Protein AF-A0A183CZH2-F1 (afdb_monomer_lite)

Foldseek 3Di:
DAAWLLDDFDDPPDPARDTPVLVCCCVVVHPRNQRSVVQLLCLLPVDPWDWDWDDDPVGTDIDIDDPDPVNRNSQVNSVVVQFHFDDDDPVDTDTGHPDDDDDDDDPDSDPSSVVSNVVVQVVCVVVVHDDDDDDDDDADPVRCVVLVVQCVCLCPDPPPSVVSNVVSVVVVVPPDDPPPDDD

Organism: NCBI:txid637853

Secondary structure (DSSP, 8-state):
-EEETTEEE--TT-SS---HHHHHHHHTT-TTHHHHHHHHHHHHHSS-PEEEEE--TT--EEEEE-S-HHHHHHHHHHHHTTEEEEEEETTEEEEEESS-------SS--HHHHHHHHHHHHHHHHTT---------PPPHHHHHHHHHHHHHHHH-SSSHHHHHHHHHHHHH------S---

Radius of gyration: 18.97 Å; chains: 1; bounding box: 44×35×62 Å

pLDDT: mean 74.67, std 15.66, range [28.8, 94.56]

Sequence (183 aa):
MCSVGGVKYGSRKSDTFCDRKLLDDLNAKAPNANAIREFLTLLAICHTVVPEKITDANGGHMIYHSPSPDETALVKGARDLKFVFHTRTPLCVYIEADNVIFPRLVPNVDQEITTSTTNHLIDFANLGFRTLCMAVRVISEEEYETWEPGYYQASVAIEGREKLIEAEAEKMEKVSSRTSNDL

Structure (mmCIF, N/CA/C/O backbone):
data_AF-A0A183CZH2-F1
#
_entry.id   AF-A0A183CZH2-F1
#
loop_
_atom_site.group_PDB
_atom_site.id
_atom_site.type_symbol
_atom_site.label_atom_id
_atom_site.label_alt_id
_atom_site.label_comp_id
_atom_site.label_asym_id
_atom_site.label_entity_id
_atom_site.label_seq_id
_atom_site.pdbx_PDB_ins_code
_atom_site.Cartn_x
_atom_site.Cartn_y
_atom_site.Cartn_z
_atom_site.occupancy
_atom_site.B_iso_or_equiv
_atom_site.auth_seq_id
_atom_site.auth_comp_id
_atom_site.auth_asym_id
_atom_site.auth_atom_id
_atom_site.pdbx_PDB_model_num
ATOM 1 N N . MET A 1 1 ? 8.292 5.316 -10.617 1.00 85.38 1 MET A N 1
ATOM 2 C CA . MET A 1 1 ? 9.447 4.800 -9.842 1.00 85.38 1 MET A CA 1
ATOM 3 C C . MET A 1 1 ? 8.972 4.527 -8.426 1.00 85.38 1 MET A C 1
ATOM 5 O O . MET A 1 1 ? 8.032 5.191 -8.006 1.00 85.38 1 MET A O 1
ATOM 9 N N . CYS A 1 2 ? 9.581 3.585 -7.711 1.00 87.75 2 CYS A N 1
ATOM 10 C CA . CYS A 1 2 ? 9.278 3.325 -6.301 1.00 87.75 2 CYS A CA 1
ATOM 11 C C . CYS A 1 2 ? 10.542 2.940 -5.516 1.00 87.75 2 CYS A C 1
ATOM 13 O O . CYS A 1 2 ? 11.587 2.650 -6.102 1.00 87.75 2 CYS A O 1
ATOM 15 N N . SER A 1 3 ? 10.443 2.967 -4.188 1.00 86.12 3 SER A N 1
ATOM 16 C CA . SER A 1 3 ? 11.458 2.468 -3.258 1.00 86.12 3 SER A CA 1
ATOM 17 C C . SER A 1 3 ? 10.798 1.433 -2.358 1.00 86.12 3 SER A C 1
ATOM 19 O O . SER A 1 3 ? 9.792 1.750 -1.729 1.00 86.12 3 SER A O 1
ATOM 21 N N . VAL A 1 4 ? 11.340 0.216 -2.304 1.00 88.19 4 VAL A N 1
ATOM 22 C CA . VAL A 1 4 ? 10.792 -0.879 -1.493 1.00 88.19 4 VAL A CA 1
ATOM 23 C C . VAL A 1 4 ? 11.918 -1.558 -0.728 1.00 88.19 4 VAL A C 1
ATOM 25 O O . VAL A 1 4 ? 12.895 -1.988 -1.342 1.00 88.19 4 VAL A O 1
ATOM 28 N N . GLY A 1 5 ? 11.803 -1.619 0.602 1.00 84.12 5 GLY A N 1
ATOM 29 C CA . GLY A 1 5 ? 12.833 -2.203 1.472 1.00 84.12 5 GLY A CA 1
ATOM 30 C C . GLY A 1 5 ? 14.215 -1.563 1.295 1.00 84.12 5 GLY A C 1
ATOM 31 O O . GLY A 1 5 ? 15.223 -2.258 1.300 1.00 84.12 5 GLY A O 1
ATOM 32 N N . GLY A 1 6 ? 14.267 -0.249 1.043 1.00 83.38 6 GLY A N 1
ATOM 33 C CA . GLY A 1 6 ? 15.516 0.483 0.795 1.00 83.38 6 GLY A CA 1
ATOM 34 C C . GLY A 1 6 ? 16.097 0.323 -0.616 1.00 83.38 6 GLY A C 1
ATOM 35 O O . GLY A 1 6 ? 17.141 0.895 -0.918 1.00 83.38 6 GLY A O 1
ATOM 36 N N . VAL A 1 7 ? 15.422 -0.398 -1.517 1.00 89.12 7 VAL A N 1
ATOM 37 C CA . VAL A 1 7 ? 15.862 -0.607 -2.905 1.00 89.12 7 VAL A CA 1
ATOM 38 C C . VAL A 1 7 ? 14.998 0.201 -3.872 1.00 89.12 7 VAL A C 1
ATOM 40 O O . VAL A 1 7 ? 13.771 0.149 -3.822 1.00 89.12 7 VAL A O 1
ATOM 43 N N . LYS A 1 8 ? 15.636 0.940 -4.787 1.00 89.75 8 LYS A N 1
ATOM 44 C CA . LYS A 1 8 ? 14.964 1.743 -5.820 1.00 89.75 8 LYS A CA 1
ATOM 45 C C . LYS A 1 8 ? 14.641 0.917 -7.069 1.00 89.75 8 LYS A C 1
ATOM 47 O O . LYS A 1 8 ? 15.507 0.210 -7.584 1.00 89.75 8 LYS A O 1
ATOM 52 N N . TYR A 1 9 ? 13.429 1.094 -7.594 1.00 90.50 9 TYR A N 1
ATOM 53 C CA . TYR A 1 9 ? 12.927 0.458 -8.813 1.00 90.50 9 TYR A CA 1
ATOM 54 C C . TYR A 1 9 ? 12.260 1.470 -9.758 1.00 90.50 9 TYR A C 1
ATOM 56 O O . TYR A 1 9 ? 11.686 2.488 -9.350 1.00 90.50 9 TYR A O 1
ATOM 64 N N . GLY A 1 10 ? 12.275 1.153 -11.046 1.00 85.75 10 GLY A N 1
ATOM 65 C CA . GLY A 1 10 ? 11.696 1.936 -12.126 1.00 85.75 10 GLY A CA 1
ATOM 66 C C . GLY A 1 10 ? 12.720 2.792 -12.862 1.00 85.75 10 GLY A C 1
ATOM 67 O O . GLY A 1 10 ? 13.769 3.167 -12.342 1.00 85.75 10 GLY A O 1
ATOM 68 N N . SER A 1 11 ? 12.369 3.153 -14.094 1.00 78.56 11 SER A N 1
ATOM 69 C CA . SER A 1 11 ? 13.169 4.020 -14.956 1.00 78.56 11 SER A CA 1
ATOM 70 C C . SER A 1 11 ? 12.338 5.196 -15.461 1.00 78.56 11 SER A C 1
ATOM 72 O O . SER A 1 11 ? 11.124 5.092 -15.585 1.00 78.56 11 SER A O 1
ATOM 74 N N . ARG A 1 12 ? 13.005 6.300 -15.814 1.00 73.38 12 ARG A N 1
ATOM 75 C CA . ARG A 1 12 ? 12.385 7.475 -16.457 1.00 73.38 12 ARG A CA 1
ATOM 76 C C . ARG A 1 12 ? 12.079 7.271 -17.946 1.00 73.38 12 ARG A C 1
ATOM 78 O O . ARG A 1 12 ? 11.580 8.182 -18.588 1.00 73.38 12 ARG A O 1
ATOM 85 N N . LYS A 1 13 ? 12.449 6.121 -18.517 1.00 73.12 13 LYS A N 1
ATOM 86 C CA . LYS A 1 13 ? 12.377 5.874 -19.965 1.00 73.12 13 LYS A CA 1
ATOM 87 C C . LYS A 1 13 ? 10.975 5.517 -20.477 1.00 73.12 13 LYS A C 1
ATOM 89 O O . LYS A 1 13 ? 10.795 5.483 -21.687 1.00 73.12 13 LYS A O 1
ATOM 94 N N . SER A 1 14 ? 10.029 5.208 -19.592 1.00 68.50 14 SER A N 1
ATOM 95 C CA . SER A 1 14 ? 8.679 4.767 -19.950 1.00 68.50 14 SER A CA 1
ATOM 96 C C . SER A 1 14 ? 7.661 5.318 -18.959 1.00 68.50 14 SER A C 1
ATOM 98 O O . SER A 1 14 ? 7.939 5.365 -17.759 1.00 68.50 14 SER A O 1
ATOM 100 N N . ASP A 1 15 ? 6.481 5.673 -19.465 1.00 65.06 15 ASP A N 1
ATOM 101 C CA . ASP A 1 15 ? 5.329 6.082 -18.655 1.00 65.06 15 ASP A CA 1
ATOM 102 C C . ASP A 1 15 ? 4.637 4.882 -17.985 1.00 65.06 15 ASP A C 1
ATOM 104 O O . ASP A 1 15 ? 3.890 5.041 -17.020 1.00 65.06 15 ASP A O 1
ATOM 108 N N . THR A 1 16 ? 4.905 3.660 -18.457 1.00 67.88 16 THR A N 1
ATOM 109 C CA . THR A 1 16 ? 4.409 2.425 -17.840 1.00 67.88 16 THR A CA 1
ATOM 110 C C . THR A 1 16 ? 5.412 1.908 -16.817 1.00 67.88 16 THR A C 1
ATOM 112 O O . THR A 1 16 ? 6.592 1.702 -17.127 1.00 67.88 16 THR A O 1
ATOM 115 N N . PHE A 1 17 ? 4.945 1.645 -15.596 1.00 71.12 17 PHE A N 1
ATOM 116 C CA . PHE A 1 17 ? 5.778 1.070 -14.546 1.00 71.12 17 PHE A CA 1
ATOM 117 C C . PHE A 1 17 ? 5.997 -0.431 -14.790 1.00 71.12 17 PHE A C 1
ATOM 119 O O . PHE A 1 17 ? 5.259 -1.277 -14.299 1.00 71.12 17 PHE A O 1
ATOM 126 N N . CYS A 1 18 ? 7.027 -0.755 -15.571 1.00 70.25 18 CYS A N 1
ATOM 127 C CA . CYS A 1 18 ? 7.449 -2.125 -15.854 1.00 70.25 18 CYS A CA 1
ATOM 128 C C . CYS A 1 18 ? 8.948 -2.259 -15.565 1.00 70.25 18 CYS A C 1
ATOM 130 O O . CYS A 1 18 ? 9.789 -2.089 -16.450 1.00 70.25 18 CYS A O 1
ATOM 132 N N . ASP A 1 19 ? 9.290 -2.524 -14.306 1.00 83.25 19 ASP A N 1
ATOM 133 C CA . ASP A 1 19 ? 10.678 -2.714 -13.894 1.00 83.25 19 ASP A CA 1
ATOM 134 C C . ASP A 1 19 ? 11.030 -4.205 -13.839 1.00 83.25 19 ASP A C 1
ATOM 136 O O . ASP A 1 19 ? 10.472 -4.971 -13.050 1.00 83.25 19 ASP A O 1
ATOM 140 N N . ARG A 1 20 ? 11.966 -4.630 -14.695 1.00 83.81 20 ARG A N 1
ATOM 141 C CA . ARG A 1 20 ? 12.373 -6.036 -14.772 1.00 83.81 20 ARG A CA 1
ATOM 142 C C . ARG A 1 20 ? 13.080 -6.502 -13.499 1.00 83.81 20 ARG A C 1
ATOM 144 O O . ARG A 1 20 ? 12.841 -7.625 -13.072 1.00 83.81 20 ARG A O 1
ATOM 151 N N . LYS A 1 21 ? 13.878 -5.636 -12.869 1.00 87.50 21 LYS A N 1
ATOM 152 C CA . LYS A 1 21 ? 14.581 -5.952 -11.622 1.00 87.50 21 LYS A CA 1
ATOM 153 C C . LYS A 1 21 ? 13.587 -6.186 -10.484 1.00 87.50 21 LYS A C 1
ATOM 155 O O . LYS A 1 21 ? 13.785 -7.104 -9.700 1.00 87.50 21 LYS A O 1
ATOM 160 N N . LEU A 1 22 ? 12.509 -5.403 -10.414 1.00 87.06 22 LEU A N 1
ATOM 161 C CA . LEU A 1 22 ? 11.431 -5.618 -9.443 1.00 87.06 22 LEU A CA 1
ATOM 162 C C . LEU A 1 22 ? 10.793 -7.003 -9.619 1.00 87.06 22 LEU A C 1
ATOM 164 O O . LEU A 1 22 ? 10.612 -7.726 -8.643 1.00 87.06 22 LEU A O 1
ATOM 168 N N . LEU A 1 23 ? 10.486 -7.383 -10.864 1.00 83.75 23 LEU A N 1
ATOM 169 C CA . LEU A 1 23 ? 9.915 -8.696 -11.179 1.00 83.75 23 LEU A CA 1
ATOM 170 C C . LEU A 1 23 ? 10.896 -9.838 -10.889 1.00 83.75 23 LEU A C 1
ATOM 172 O O . LEU A 1 23 ? 10.483 -10.893 -10.411 1.00 83.75 23 LEU A O 1
ATOM 176 N N . ASP A 1 24 ? 12.183 -9.648 -11.165 1.00 86.25 24 ASP A N 1
ATOM 177 C CA . ASP A 1 24 ? 13.208 -10.650 -10.881 1.00 86.25 24 ASP A CA 1
ATOM 178 C C . ASP A 1 24 ? 13.408 -10.819 -9.366 1.00 86.25 24 ASP A C 1
ATOM 180 O O . ASP A 1 24 ? 13.384 -11.950 -8.886 1.00 86.25 24 ASP A O 1
ATOM 184 N N . ASP A 1 25 ? 13.489 -9.728 -8.593 1.00 86.62 25 ASP A N 1
ATOM 185 C CA . ASP A 1 25 ? 13.585 -9.777 -7.125 1.00 86.62 25 ASP A CA 1
ATOM 186 C C . ASP A 1 25 ? 12.348 -10.457 -6.506 1.00 86.62 25 ASP A C 1
ATOM 188 O O . ASP A 1 25 ? 12.469 -11.240 -5.559 1.00 86.62 25 ASP A O 1
ATOM 192 N N . LEU A 1 26 ? 11.162 -10.212 -7.075 1.00 84.25 26 LEU A N 1
ATOM 193 C CA . LEU A 1 26 ? 9.909 -10.848 -6.671 1.00 84.25 26 LEU A CA 1
ATOM 194 C C . LEU A 1 26 ? 9.897 -12.360 -6.960 1.00 84.25 26 LEU A C 1
ATOM 196 O O . LEU A 1 26 ? 9.461 -13.150 -6.116 1.00 84.25 26 LEU A O 1
ATOM 200 N N . ASN A 1 27 ? 10.364 -12.779 -8.137 1.00 79.44 27 ASN A N 1
ATOM 201 C CA . ASN A 1 27 ? 10.299 -14.175 -8.585 1.00 79.44 27 ASN A CA 1
ATOM 202 C C . ASN A 1 27 ? 11.440 -15.038 -8.032 1.00 79.44 27 ASN A C 1
ATOM 204 O O . ASN A 1 27 ? 11.231 -16.206 -7.707 1.00 79.44 27 ASN A O 1
ATOM 208 N N . ALA A 1 28 ? 12.637 -14.471 -7.875 1.00 75.81 28 ALA A N 1
ATOM 209 C CA . ALA A 1 28 ? 13.837 -15.190 -7.450 1.00 75.81 28 ALA A CA 1
ATOM 210 C C . ALA A 1 28 ? 13.893 -15.482 -5.938 1.00 75.81 28 ALA A C 1
ATOM 212 O O . ALA A 1 28 ? 14.906 -15.984 -5.458 1.00 75.81 28 ALA A O 1
ATOM 213 N N . LYS A 1 29 ? 12.831 -15.168 -5.174 1.00 65.81 29 LYS A N 1
ATOM 214 C CA . LYS A 1 29 ? 12.822 -15.212 -3.697 1.00 65.81 29 LYS A CA 1
ATOM 215 C C . LYS A 1 29 ? 14.010 -14.448 -3.094 1.00 65.81 29 LYS A C 1
ATOM 217 O O . LYS A 1 29 ? 14.626 -14.905 -2.132 1.00 65.81 29 LYS A O 1
ATOM 222 N N . ALA A 1 30 ? 14.341 -13.293 -3.672 1.00 78.12 30 ALA A N 1
ATOM 223 C CA . ALA A 1 30 ? 15.365 -12.419 -3.118 1.00 78.12 30 ALA A CA 1
ATOM 224 C C . ALA A 1 30 ? 14.997 -12.006 -1.676 1.00 78.12 30 ALA A C 1
ATOM 226 O O . ALA A 1 30 ? 13.812 -12.016 -1.327 1.00 78.12 30 ALA A O 1
ATOM 227 N N . PRO A 1 31 ? 15.961 -11.571 -0.843 1.00 81.44 31 PRO A N 1
ATOM 228 C CA . PRO A 1 31 ? 15.670 -11.100 0.514 1.00 81.44 31 PRO A CA 1
ATOM 229 C C . PRO A 1 31 ? 14.581 -10.012 0.568 1.00 81.44 31 PRO A C 1
ATOM 231 O O . PRO A 1 31 ? 13.782 -9.980 1.497 1.00 81.44 31 PRO A O 1
ATOM 234 N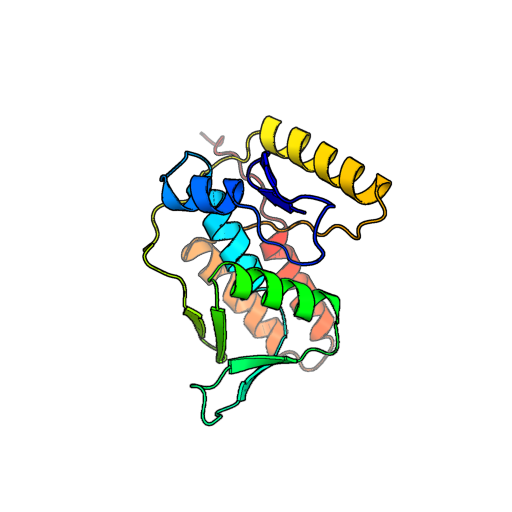 N . ASN A 1 32 ? 14.495 -9.169 -0.469 1.00 83.88 32 ASN A N 1
ATOM 235 C CA . ASN A 1 32 ? 13.505 -8.092 -0.576 1.00 83.88 32 ASN A CA 1
ATOM 236 C C . ASN A 1 32 ? 12.128 -8.542 -1.112 1.00 83.88 32 ASN A C 1
ATOM 238 O O . ASN A 1 32 ? 11.199 -7.741 -1.187 1.00 83.88 32 ASN A O 1
ATOM 242 N N . ALA A 1 33 ? 11.966 -9.809 -1.512 1.00 82.56 33 ALA A N 1
ATOM 243 C CA . ALA A 1 33 ? 10.754 -10.286 -2.181 1.00 82.56 33 ALA A CA 1
ATOM 244 C C . ALA A 1 33 ? 9.496 -10.133 -1.314 1.00 82.56 33 ALA A C 1
ATOM 246 O O . ALA A 1 33 ? 8.429 -9.831 -1.841 1.00 82.56 33 ALA A O 1
ATOM 247 N N . ASN A 1 34 ? 9.614 -10.317 0.005 1.00 81.75 34 ASN A N 1
ATOM 248 C CA . ASN A 1 34 ? 8.488 -10.154 0.928 1.00 81.75 34 ASN A CA 1
ATOM 249 C C . ASN A 1 34 ? 8.031 -8.691 1.002 1.00 81.75 34 ASN A C 1
ATOM 251 O O . ASN A 1 34 ? 6.846 -8.421 0.832 1.00 81.75 34 ASN 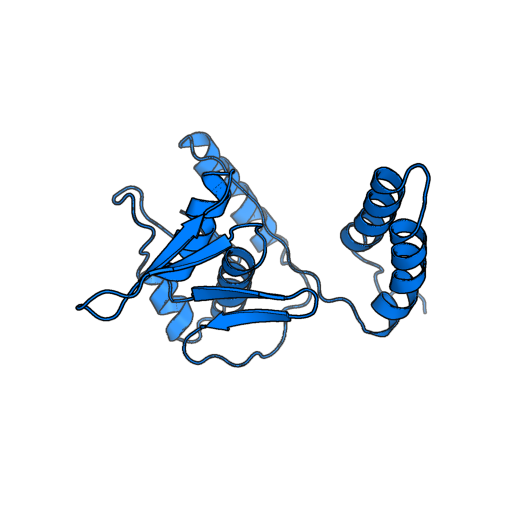A O 1
ATOM 255 N N . ALA A 1 35 ? 8.969 -7.748 1.137 1.00 83.12 35 ALA A N 1
ATOM 256 C CA . ALA A 1 35 ? 8.654 -6.321 1.148 1.00 83.12 35 ALA A CA 1
ATOM 257 C C . ALA A 1 35 ? 8.030 -5.860 -0.182 1.00 83.12 35 ALA A C 1
ATOM 259 O O . ALA A 1 35 ? 7.085 -5.074 -0.185 1.00 83.12 35 ALA A O 1
ATOM 260 N N . ILE A 1 36 ? 8.499 -6.394 -1.320 1.00 86.81 36 ILE A N 1
ATOM 261 C CA . ILE A 1 36 ? 7.891 -6.142 -2.638 1.00 86.81 36 ILE A CA 1
ATOM 262 C C . ILE A 1 36 ? 6.444 -6.635 -2.680 1.00 86.81 36 ILE A C 1
ATOM 264 O O . ILE A 1 36 ? 5.575 -5.906 -3.154 1.00 86.81 36 ILE A O 1
ATOM 268 N N . ARG A 1 37 ? 6.151 -7.833 -2.166 1.00 80.94 37 ARG A N 1
ATOM 269 C CA . ARG A 1 37 ? 4.772 -8.349 -2.128 1.00 80.94 37 ARG A CA 1
ATOM 270 C C . ARG A 1 37 ? 3.861 -7.497 -1.260 1.00 80.94 37 ARG A C 1
ATOM 272 O O . ARG A 1 37 ? 2.762 -7.175 -1.704 1.00 80.94 37 ARG A O 1
ATOM 279 N N . GLU A 1 38 ? 4.300 -7.127 -0.060 1.00 80.88 38 GLU A N 1
ATOM 280 C CA . GLU A 1 38 ? 3.520 -6.270 0.842 1.00 80.88 38 GLU A CA 1
ATOM 281 C C . GLU A 1 38 ? 3.236 -4.913 0.195 1.00 80.88 38 GLU A C 1
ATOM 283 O O . GLU A 1 38 ? 2.090 -4.470 0.165 1.00 80.88 38 GLU A O 1
ATOM 288 N N . PHE A 1 39 ? 4.250 -4.306 -0.427 1.00 85.81 39 PHE A N 1
ATOM 289 C CA . PHE A 1 39 ? 4.108 -3.054 -1.163 1.00 85.81 39 PHE A CA 1
ATOM 290 C C . PHE A 1 39 ? 3.092 -3.150 -2.313 1.00 85.81 39 PHE A C 1
ATOM 292 O O . PHE A 1 39 ? 2.202 -2.307 -2.423 1.00 85.81 39 PHE A O 1
ATOM 299 N N . LEU A 1 40 ? 3.180 -4.185 -3.156 1.00 85.19 40 LEU A N 1
ATOM 300 C CA . LEU A 1 40 ? 2.241 -4.376 -4.270 1.00 85.19 40 LEU A CA 1
ATOM 301 C C . LEU A 1 40 ? 0.824 -4.715 -3.789 1.00 85.19 40 LEU A C 1
ATOM 303 O O . LEU A 1 40 ? -0.150 -4.270 -4.394 1.00 85.19 40 LEU A O 1
ATOM 307 N N . THR A 1 41 ? 0.706 -5.440 -2.675 1.00 82.00 41 THR A N 1
ATOM 308 C CA . THR A 1 41 ? -0.582 -5.729 -2.031 1.00 82.00 41 THR A CA 1
ATOM 309 C C . THR A 1 41 ? -1.224 -4.443 -1.521 1.00 82.00 41 THR A C 1
ATOM 311 O O . THR A 1 41 ? -2.383 -4.190 -1.834 1.00 82.00 41 THR A O 1
ATOM 314 N N . LEU A 1 42 ? -0.477 -3.591 -0.811 1.00 81.38 42 LEU A N 1
ATOM 315 C CA . LEU A 1 42 ? -0.960 -2.288 -0.343 1.00 81.38 42 LEU A CA 1
ATOM 316 C C . LEU A 1 42 ? -1.432 -1.399 -1.495 1.00 81.38 42 LEU A C 1
ATOM 318 O O . LEU A 1 42 ? -2.515 -0.828 -1.414 1.00 81.38 42 LEU A O 1
ATOM 322 N N . LEU A 1 43 ? -0.677 -1.334 -2.596 1.00 83.88 43 LEU A N 1
ATOM 323 C CA . LEU A 1 43 ? -1.099 -0.596 -3.792 1.00 83.88 43 LEU A CA 1
ATOM 324 C C . LEU A 1 43 ? -2.427 -1.105 -4.369 1.00 83.88 43 LEU A C 1
ATOM 326 O O . LEU A 1 43 ? -3.200 -0.311 -4.900 1.00 83.88 43 LEU A O 1
ATOM 330 N N . ALA A 1 44 ? -2.689 -2.408 -4.259 1.00 80.56 44 ALA A N 1
ATOM 331 C CA . ALA A 1 44 ? -3.905 -3.045 -4.751 1.00 80.56 44 ALA A CA 1
ATOM 332 C C . ALA A 1 44 ? -5.095 -2.982 -3.775 1.00 80.56 44 ALA A C 1
ATOM 334 O O . ALA A 1 44 ? -6.199 -3.347 -4.172 1.00 80.56 44 ALA A O 1
ATOM 335 N N . ILE A 1 45 ? -4.902 -2.588 -2.507 1.00 80.62 45 ILE A N 1
ATOM 336 C CA . ILE A 1 45 ? -5.986 -2.580 -1.505 1.00 80.62 45 ILE A CA 1
ATOM 337 C C . ILE A 1 45 ? -6.195 -1.230 -0.812 1.00 80.62 45 ILE A C 1
ATOM 339 O O . ILE A 1 45 ? -7.300 -0.967 -0.351 1.00 80.62 45 ILE A O 1
ATOM 343 N N . CYS A 1 46 ? -5.201 -0.348 -0.730 1.00 77.56 46 CYS A N 1
ATOM 344 C CA . CYS A 1 46 ? -5.291 0.922 0.002 1.00 77.56 46 CYS A CA 1
ATOM 345 C C . CYS A 1 46 ? -5.772 2.071 -0.895 1.00 77.56 46 CYS A C 1
ATOM 347 O O . CYS A 1 46 ? -5.069 3.054 -1.108 1.00 77.56 46 CYS A O 1
ATOM 349 N N . HIS A 1 47 ? -6.978 1.932 -1.443 1.00 82.75 47 HIS A N 1
ATOM 350 C CA . HIS A 1 47 ? -7.635 2.946 -2.275 1.00 82.75 47 HIS A CA 1
ATOM 351 C C . HIS A 1 47 ? -9.162 2.801 -2.232 1.00 82.75 47 HIS A C 1
ATOM 353 O O . HIS A 1 47 ? -9.689 1.788 -1.755 1.00 82.75 47 HIS A O 1
ATOM 359 N N . THR A 1 48 ? -9.871 3.783 -2.795 1.00 83.06 48 THR A N 1
ATOM 360 C CA . THR A 1 48 ? -11.339 3.749 -2.982 1.00 83.06 48 THR A CA 1
ATOM 361 C C . THR A 1 48 ? -11.790 3.439 -4.416 1.00 83.06 48 THR A C 1
ATOM 363 O O . THR A 1 48 ? -12.985 3.419 -4.698 1.00 83.06 48 THR A O 1
ATOM 366 N N . VAL A 1 49 ? -10.845 3.152 -5.320 1.00 85.94 49 VAL A N 1
ATOM 367 C CA . VAL A 1 49 ? -11.110 2.816 -6.732 1.00 85.94 49 VAL A CA 1
ATOM 368 C C . VAL A 1 49 ? -12.141 1.696 -6.880 1.00 85.94 49 VAL A C 1
ATOM 370 O O . VAL A 1 49 ? -12.028 0.643 -6.252 1.00 85.94 49 VAL A O 1
ATOM 373 N N . VAL A 1 50 ? -13.099 1.913 -7.778 1.00 84.38 50 VAL A N 1
ATOM 374 C CA . VAL A 1 50 ? -14.134 0.959 -8.173 1.00 84.38 50 VAL A CA 1
ATOM 375 C C . VAL A 1 50 ? -13.702 0.239 -9.460 1.00 84.38 50 VAL A C 1
ATOM 377 O O . VAL A 1 50 ? -13.381 0.904 -10.450 1.00 84.38 50 VAL A O 1
ATOM 380 N N . PRO A 1 51 ? -13.669 -1.104 -9.470 1.00 83.94 51 PRO A N 1
ATOM 381 C CA . PRO A 1 51 ? -13.338 -1.902 -10.642 1.00 83.94 51 PRO A CA 1
ATOM 382 C C . PRO A 1 51 ? -14.593 -2.203 -11.477 1.00 83.94 51 PRO A C 1
ATOM 384 O O . PRO A 1 51 ? -15.631 -2.584 -10.937 1.00 83.94 51 PRO A O 1
ATOM 387 N N . GLU A 1 52 ? -14.489 -2.090 -12.798 1.00 83.88 52 GLU A N 1
ATOM 388 C CA . GLU A 1 52 ? -15.527 -2.475 -13.756 1.00 83.88 52 GLU A CA 1
ATOM 389 C C . GLU A 1 52 ? -14.966 -3.507 -14.741 1.00 83.88 52 GLU A C 1
ATOM 391 O O . GLU A 1 52 ? -13.979 -3.262 -15.440 1.00 83.88 52 GLU A O 1
ATOM 396 N N . LYS A 1 53 ? -15.596 -4.687 -14.795 1.00 81.81 53 LYS A N 1
ATOM 397 C CA . LYS A 1 53 ? -15.248 -5.730 -15.765 1.00 81.81 53 LYS A CA 1
ATOM 398 C C . LYS A 1 53 ? -15.989 -5.466 -17.067 1.00 81.81 53 LYS A C 1
ATOM 400 O O . LYS A 1 53 ? -17.191 -5.711 -17.150 1.00 81.81 53 LYS A O 1
ATOM 405 N N . ILE A 1 54 ? -15.261 -5.046 -18.094 1.00 81.00 54 ILE A N 1
ATOM 406 C CA . ILE A 1 54 ? -15.804 -4.974 -19.448 1.00 81.00 54 ILE A CA 1
ATOM 407 C C . ILE A 1 54 ? -15.589 -6.325 -20.113 1.00 81.00 54 ILE A C 1
ATOM 409 O O . ILE A 1 54 ? -14.464 -6.811 -20.187 1.00 81.00 54 ILE A O 1
ATOM 413 N N . THR A 1 55 ? -16.669 -6.937 -20.593 1.00 79.50 55 THR A N 1
ATOM 414 C CA . THR A 1 55 ? -16.603 -8.149 -21.414 1.00 79.50 55 THR A CA 1
ATOM 415 C C . THR A 1 55 ? -16.689 -7.759 -22.882 1.00 79.50 55 THR A C 1
ATOM 417 O O . THR A 1 55 ? -17.605 -7.055 -23.301 1.00 79.50 55 THR A O 1
ATOM 420 N N . ASP A 1 56 ? -15.709 -8.196 -23.665 1.00 77.75 56 ASP A N 1
ATOM 421 C CA . ASP A 1 56 ? -15.660 -8.004 -25.109 1.00 77.75 56 ASP A CA 1
ATOM 422 C C . ASP A 1 56 ? -15.350 -9.336 -25.808 1.00 77.75 56 ASP A C 1
ATOM 424 O O . ASP A 1 56 ? -15.065 -10.353 -25.169 1.00 77.75 56 ASP A O 1
ATOM 428 N N . ALA A 1 57 ? -15.407 -9.335 -27.141 1.00 74.00 57 ALA A N 1
ATOM 429 C CA . ALA A 1 57 ? -15.103 -10.512 -27.955 1.00 74.00 57 ALA A CA 1
ATOM 430 C C . ALA A 1 57 ? -13.654 -11.029 -27.787 1.00 74.00 57 ALA A C 1
ATOM 432 O O . ALA A 1 57 ? -13.354 -12.130 -28.244 1.00 74.00 57 ALA A O 1
ATOM 433 N N . ASN A 1 58 ? -12.774 -10.266 -27.124 1.00 67.25 58 ASN A N 1
ATOM 434 C CA . ASN A 1 58 ? -11.347 -10.551 -26.968 1.00 67.25 58 ASN A CA 1
ATOM 435 C C . ASN A 1 58 ? -10.968 -11.027 -25.552 1.00 67.25 58 ASN A C 1
ATOM 437 O O . ASN A 1 58 ? -9.782 -11.117 -25.240 1.00 67.25 58 ASN A O 1
ATOM 441 N N . GLY A 1 59 ? -11.946 -11.372 -24.708 1.00 61.06 59 GLY A N 1
ATOM 442 C CA . GLY A 1 59 ? -11.703 -11.946 -23.378 1.00 61.06 59 GLY A CA 1
ATOM 443 C C . GLY A 1 59 ? -11.890 -10.977 -22.210 1.00 61.06 59 GLY A C 1
ATOM 444 O O . GLY A 1 59 ? -11.721 -11.387 -21.064 1.00 61.06 59 GLY A O 1
ATOM 445 N N . GLY A 1 60 ? -12.313 -9.738 -22.476 1.00 72.50 60 GLY A N 1
ATOM 446 C CA . GLY A 1 60 ? -12.635 -8.745 -21.457 1.00 72.50 60 GLY A CA 1
ATOM 447 C C . GLY A 1 60 ? -11.422 -8.178 -20.712 1.00 72.50 60 GLY A C 1
ATOM 448 O O . GLY A 1 60 ? -10.334 -8.750 -20.685 1.00 72.50 60 GLY A O 1
ATOM 449 N N . HIS A 1 61 ? -11.599 -7.009 -20.101 1.00 76.06 61 HIS A N 1
ATOM 450 C CA . HIS A 1 61 ? -10.550 -6.330 -19.343 1.00 76.06 61 HIS A CA 1
ATOM 451 C C . HIS A 1 61 ? -11.120 -5.538 -18.162 1.00 76.06 61 HIS A C 1
ATOM 453 O O . HIS A 1 61 ? -12.302 -5.193 -18.125 1.00 76.06 61 HIS A O 1
ATOM 459 N N . MET A 1 62 ? -10.262 -5.257 -17.178 1.00 81.62 62 MET A N 1
ATOM 460 C CA . MET A 1 62 ? -10.624 -4.470 -16.000 1.00 81.62 62 MET A CA 1
ATOM 461 C C . MET A 1 62 ? -10.366 -2.979 -16.234 1.00 81.62 62 MET A C 1
ATOM 463 O O . MET A 1 62 ? -9.231 -2.587 -16.547 1.00 81.62 62 MET A O 1
ATOM 467 N N . ILE A 1 63 ? -11.393 -2.157 -16.016 1.00 84.69 63 ILE A N 1
ATOM 468 C CA . ILE A 1 63 ? -11.291 -0.698 -15.918 1.00 84.69 63 ILE A CA 1
ATOM 469 C C . ILE A 1 63 ? -11.398 -0.277 -14.452 1.00 84.69 63 ILE A C 1
ATOM 471 O O . ILE A 1 63 ? -12.100 -0.891 -13.657 1.00 84.69 63 ILE A O 1
ATOM 475 N N . TYR A 1 64 ? -10.654 0.763 -14.088 1.00 85.75 64 TYR A N 1
ATOM 476 C CA . TYR A 1 64 ? -10.581 1.299 -12.735 1.00 85.75 64 TYR A CA 1
ATOM 477 C C . TYR A 1 64 ? -11.072 2.744 -12.720 1.00 85.75 64 TYR A C 1
ATOM 479 O O . TYR A 1 64 ? -10.541 3.577 -13.461 1.00 85.75 64 TYR A O 1
ATOM 487 N N . HIS A 1 65 ? -12.049 3.029 -11.858 1.00 84.62 65 HIS A N 1
ATOM 488 C CA . HIS A 1 65 ? -12.673 4.339 -11.692 1.00 84.62 65 HIS A CA 1
ATOM 489 C C . HIS A 1 65 ? -12.442 4.886 -10.277 1.00 84.62 65 HIS A C 1
ATOM 491 O O . HIS A 1 65 ? -12.770 4.229 -9.295 1.00 84.62 65 HIS A O 1
ATOM 497 N N . SER A 1 66 ? -11.915 6.104 -10.158 1.00 85.75 66 SE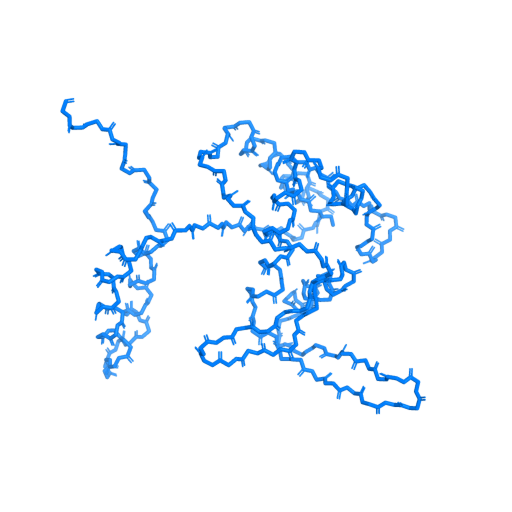R A N 1
ATOM 498 C CA . SER A 1 66 ? -11.898 6.885 -8.911 1.00 85.75 66 SER A CA 1
ATOM 499 C C . SER A 1 66 ? -11.946 8.382 -9.240 1.00 85.75 66 SER A C 1
ATOM 501 O O . SER A 1 66 ? -11.416 8.781 -10.283 1.00 85.75 66 SER A O 1
ATOM 503 N N . PRO A 1 67 ? -12.540 9.228 -8.374 1.00 82.56 67 PRO A N 1
ATOM 504 C CA . PRO A 1 67 ? -12.395 10.682 -8.458 1.00 82.56 67 PRO A CA 1
ATOM 505 C C . PRO A 1 67 ? -10.935 11.154 -8.357 1.00 82.56 67 PRO A C 1
ATOM 507 O O . PRO A 1 67 ? -10.610 12.242 -8.830 1.00 82.56 67 PRO A O 1
ATOM 510 N N . SER A 1 68 ? -10.053 10.345 -7.757 1.00 86.12 68 SER A N 1
ATOM 511 C CA . SER A 1 68 ? -8.621 10.618 -7.655 1.00 86.12 68 SER A CA 1
ATOM 512 C C . SER A 1 68 ? -7.847 9.971 -8.818 1.00 86.12 68 SER A C 1
ATOM 514 O O . SER A 1 68 ? -7.788 8.735 -8.925 1.00 86.12 68 SER A O 1
ATOM 516 N N . PRO A 1 69 ? -7.197 10.769 -9.692 1.00 84.19 69 PRO A N 1
ATOM 517 C CA . PRO A 1 69 ? -6.353 10.230 -10.758 1.00 84.19 69 PRO A CA 1
ATOM 518 C C . PRO A 1 69 ? -5.127 9.489 -10.203 1.00 84.19 69 PRO A C 1
ATOM 520 O O . PRO A 1 69 ? -4.639 8.558 -10.844 1.00 84.19 69 PRO A O 1
ATOM 523 N N . ASP A 1 70 ? -4.671 9.855 -9.002 1.00 84.00 70 ASP A N 1
ATOM 524 C CA . ASP A 1 70 ? -3.511 9.243 -8.350 1.00 84.00 70 ASP A CA 1
ATOM 525 C C . ASP A 1 70 ? -3.836 7.835 -7.865 1.00 84.00 70 ASP A C 1
ATOM 527 O O . ASP A 1 70 ? -3.105 6.901 -8.181 1.00 84.00 70 ASP A O 1
ATOM 531 N N . GLU A 1 71 ? -4.977 7.648 -7.191 1.00 85.06 71 GLU A N 1
ATOM 532 C CA . GLU A 1 71 ? -5.427 6.312 -6.787 1.00 85.06 71 GLU A CA 1
ATOM 533 C C . GLU A 1 71 ? -5.591 5.397 -8.005 1.00 85.06 71 GLU A C 1
ATOM 535 O O . GLU A 1 71 ? -5.124 4.260 -8.007 1.00 85.06 71 GLU A O 1
ATOM 540 N N . THR A 1 72 ? -6.191 5.911 -9.083 1.00 84.88 72 THR A N 1
ATOM 541 C CA . THR A 1 72 ? -6.366 5.146 -10.326 1.00 84.88 72 THR A CA 1
ATOM 542 C C . THR A 1 72 ? -5.020 4.722 -10.923 1.00 84.88 72 THR A C 1
ATOM 544 O O . THR A 1 72 ? -4.888 3.601 -11.418 1.00 84.88 72 THR A O 1
ATOM 547 N N . ALA A 1 73 ? -4.012 5.599 -10.888 1.00 85.12 73 ALA A N 1
ATOM 548 C CA . ALA A 1 73 ? -2.670 5.285 -11.371 1.00 85.12 73 ALA A CA 1
ATOM 549 C C . ALA A 1 73 ? -1.985 4.205 -10.517 1.00 85.12 73 ALA A C 1
ATOM 551 O O . ALA A 1 73 ? -1.353 3.307 -11.078 1.00 85.12 73 ALA A O 1
ATOM 552 N N . LEU A 1 74 ? -2.153 4.245 -9.190 1.00 83.38 74 LEU A N 1
ATOM 553 C CA . LEU A 1 74 ? -1.594 3.242 -8.275 1.00 83.38 74 LEU A CA 1
ATOM 554 C C . LEU A 1 74 ? -2.170 1.844 -8.550 1.00 83.38 74 LEU A C 1
ATOM 556 O O . LEU A 1 74 ? -1.405 0.894 -8.729 1.00 83.38 74 LEU A O 1
ATOM 560 N N . VAL A 1 75 ? -3.496 1.726 -8.689 1.00 83.38 75 VAL A N 1
ATOM 561 C CA . VAL A 1 75 ? -4.162 0.433 -8.952 1.00 83.38 75 VAL A CA 1
ATOM 562 C C . VAL A 1 75 ? -3.803 -0.124 -10.325 1.00 83.38 75 VAL A C 1
ATOM 564 O O . VAL A 1 75 ? -3.555 -1.322 -10.471 1.00 83.38 75 VAL A O 1
ATOM 567 N N . LYS A 1 76 ? -3.710 0.743 -11.342 1.00 83.69 76 LYS A N 1
ATOM 568 C CA . LYS A 1 76 ? -3.228 0.343 -12.673 1.00 83.69 76 LYS A CA 1
ATOM 569 C C . LYS A 1 76 ? -1.795 -0.189 -12.608 1.00 83.69 76 LYS A C 1
ATOM 571 O O . LYS A 1 76 ? -1.530 -1.239 -13.183 1.00 83.69 76 LYS A O 1
ATOM 576 N N . GLY A 1 77 ? -0.911 0.476 -11.861 1.00 80.94 77 GLY A N 1
ATOM 577 C CA . GLY A 1 77 ? 0.459 0.008 -11.642 1.00 80.94 77 GLY A CA 1
ATOM 578 C C . GLY A 1 77 ? 0.524 -1.370 -10.975 1.00 80.94 77 GLY A C 1
ATOM 579 O O . GLY A 1 77 ? 1.292 -2.223 -11.416 1.00 80.94 77 GLY A O 1
ATOM 580 N N . ALA A 1 78 ? -0.315 -1.625 -9.964 1.00 80.00 78 ALA A N 1
ATOM 581 C CA . ALA A 1 78 ? -0.405 -2.937 -9.317 1.00 80.00 78 ALA A CA 1
ATOM 582 C C . ALA A 1 78 ? -0.905 -4.030 -10.282 1.00 80.00 78 ALA A C 1
ATOM 584 O O . ALA A 1 78 ? -0.288 -5.093 -10.388 1.00 80.00 78 ALA A O 1
ATOM 585 N N . ARG A 1 79 ? -1.960 -3.743 -11.063 1.00 81.75 79 ARG A N 1
ATOM 586 C CA . ARG A 1 79 ? -2.494 -4.651 -12.095 1.00 81.75 79 ARG A CA 1
ATOM 587 C C . ARG A 1 79 ? -1.431 -5.014 -13.131 1.00 81.75 79 ARG A C 1
ATOM 589 O O . ARG A 1 79 ? -1.300 -6.185 -13.491 1.00 81.75 79 ARG A O 1
ATOM 596 N N . ASP A 1 80 ? -0.674 -4.030 -13.609 1.00 81.75 80 ASP A N 1
ATOM 597 C CA . ASP A 1 80 ? 0.373 -4.243 -14.614 1.00 81.75 80 ASP A CA 1
ATOM 598 C C . ASP A 1 80 ? 1.493 -5.161 -14.077 1.00 81.75 80 ASP A C 1
ATOM 600 O O . ASP A 1 80 ? 2.125 -5.892 -14.843 1.00 81.75 80 ASP A O 1
ATOM 604 N N . LEU A 1 81 ? 1.657 -5.214 -12.750 1.00 71.38 81 LEU A N 1
ATOM 605 C CA . LEU A 1 81 ? 2.547 -6.122 -12.020 1.00 71.38 81 LEU A CA 1
ATOM 606 C C . LEU A 1 81 ? 1.871 -7.410 -11.522 1.00 71.38 81 LEU A C 1
ATOM 608 O O . LEU A 1 81 ? 2.454 -8.121 -10.707 1.00 71.38 81 LEU A O 1
ATOM 612 N N . LYS A 1 82 ? 0.681 -7.739 -12.039 1.00 76.25 82 LYS A N 1
ATOM 613 C CA . LYS A 1 82 ? -0.090 -8.960 -11.725 1.00 76.25 82 LYS A CA 1
ATOM 614 C C . LYS A 1 82 ? -0.694 -9.017 -10.318 1.00 76.25 82 LYS A C 1
ATOM 616 O O . LYS A 1 82 ? -1.056 -10.095 -9.866 1.00 76.25 82 LYS A O 1
ATOM 621 N N . PHE A 1 83 ? -0.862 -7.871 -9.659 1.00 73.88 83 PHE A N 1
ATOM 622 C CA . PHE A 1 83 ? -1.673 -7.725 -8.446 1.00 73.88 83 PHE A CA 1
ATOM 623 C C . PHE A 1 83 ? -2.994 -7.058 -8.834 1.00 73.88 83 PHE A C 1
ATOM 625 O O . PHE A 1 83 ? -3.125 -5.833 -8.831 1.00 73.88 83 PHE A O 1
ATOM 632 N N . VAL A 1 84 ? -3.959 -7.868 -9.266 1.00 77.69 84 VAL A N 1
ATOM 633 C CA . VAL A 1 84 ? -5.217 -7.386 -9.842 1.00 77.69 84 VAL A CA 1
ATOM 634 C C . VAL A 1 84 ? -6.262 -7.230 -8.744 1.00 77.69 84 VAL A C 1
ATOM 636 O O . VAL A 1 84 ? -6.727 -8.210 -8.164 1.00 77.69 84 VAL A O 1
ATOM 639 N N . PHE A 1 85 ? -6.673 -5.989 -8.489 1.00 79.88 85 PHE A N 1
ATOM 640 C CA . PHE A 1 85 ? -7.824 -5.703 -7.638 1.00 79.88 85 PHE A CA 1
ATOM 641 C C . PHE A 1 85 ? -9.126 -6.020 -8.384 1.00 79.88 85 PHE A C 1
ATOM 643 O O . PHE A 1 85 ? -9.363 -5.471 -9.465 1.00 79.88 85 PHE A O 1
ATOM 650 N N . HIS A 1 86 ? -9.958 -6.903 -7.815 1.00 77.88 86 HIS A N 1
ATOM 651 C CA . HIS A 1 86 ? -11.225 -7.337 -8.420 1.00 77.88 86 HIS A CA 1
ATOM 652 C C . HIS A 1 86 ? -12.441 -6.678 -7.804 1.00 77.88 86 HIS A C 1
ATOM 654 O O . HIS A 1 86 ? -13.315 -6.243 -8.542 1.00 77.88 86 HIS A O 1
ATOM 660 N N . THR A 1 87 ? -12.554 -6.693 -6.478 1.00 74.06 87 THR A N 1
ATOM 661 C CA . THR A 1 87 ? -13.683 -6.093 -5.761 1.00 74.06 87 THR A CA 1
ATOM 662 C C . THR A 1 87 ? -13.393 -6.007 -4.265 1.00 74.06 87 THR A C 1
ATOM 664 O O . THR A 1 87 ? -12.521 -6.702 -3.737 1.00 74.06 87 THR A O 1
ATOM 667 N N . ARG A 1 88 ? -14.161 -5.170 -3.568 1.00 76.38 88 ARG A N 1
ATOM 668 C CA . ARG A 1 88 ? -14.203 -5.087 -2.109 1.00 76.38 88 ARG A CA 1
ATOM 669 C C . ARG A 1 88 ? -15.644 -5.244 -1.641 1.00 76.38 88 ARG A C 1
ATOM 671 O O . ARG A 1 88 ? -16.554 -4.605 -2.157 1.00 76.38 88 ARG A O 1
ATOM 678 N N . THR A 1 89 ? -15.820 -6.064 -0.621 1.00 69.94 89 THR A N 1
ATOM 679 C CA . THR A 1 89 ? -17.024 -6.153 0.208 1.00 69.94 89 THR A CA 1
ATOM 680 C C . THR A 1 89 ? -16.719 -5.535 1.578 1.00 69.94 89 THR A C 1
ATOM 682 O O . THR A 1 89 ? -15.542 -5.363 1.904 1.00 69.94 89 THR A O 1
ATOM 685 N N . PRO A 1 90 ? -17.727 -5.239 2.418 1.00 64.44 90 PRO A N 1
ATOM 686 C CA . PRO A 1 90 ? -17.484 -4.717 3.766 1.00 64.44 90 PRO A CA 1
ATOM 687 C C . PRO A 1 90 ? -16.574 -5.599 4.638 1.00 64.44 90 PRO A C 1
ATOM 689 O O . PRO A 1 90 ? -15.971 -5.095 5.575 1.00 64.44 90 PRO A O 1
ATOM 692 N N . LEU A 1 91 ? -16.467 -6.898 4.330 1.00 53.34 91 LEU A N 1
ATOM 693 C CA . LEU A 1 91 ? -15.730 -7.876 5.138 1.00 53.34 91 LEU A CA 1
ATOM 694 C C . LEU A 1 91 ? -14.485 -8.445 4.444 1.00 53.34 91 LEU A C 1
ATOM 696 O O . LEU A 1 91 ? -13.705 -9.155 5.070 1.00 53.34 91 LEU A O 1
ATOM 700 N N . CYS A 1 92 ? -14.305 -8.203 3.144 1.00 52.53 92 CYS A N 1
ATOM 701 C CA . CYS A 1 92 ? -13.247 -8.852 2.375 1.00 52.53 92 CYS A CA 1
ATOM 702 C C . CYS A 1 92 ? -12.857 -8.043 1.139 1.00 52.53 92 CYS A C 1
ATOM 704 O O . CYS A 1 92 ? -13.715 -7.507 0.434 1.00 52.53 92 CYS A O 1
ATOM 706 N N . VAL A 1 93 ? -11.561 -8.021 0.843 1.00 68.69 93 VAL A N 1
ATOM 707 C CA . VAL A 1 93 ? -11.001 -7.519 -0.411 1.00 68.69 93 VAL A CA 1
ATOM 708 C C . VAL A 1 93 ? -10.520 -8.703 -1.242 1.00 68.69 93 VAL A C 1
ATOM 710 O O . VAL A 1 93 ? -9.737 -9.519 -0.762 1.00 68.69 93 VAL A O 1
ATOM 713 N N . TYR A 1 94 ? -10.963 -8.773 -2.496 1.00 62.78 94 TYR A N 1
ATOM 714 C CA . TYR A 1 94 ? -10.533 -9.795 -3.442 1.00 62.78 94 TYR A CA 1
ATOM 715 C C . TYR A 1 94 ? -9.449 -9.229 -4.357 1.00 62.78 94 TYR A C 1
ATOM 717 O O . TYR A 1 94 ? -9.708 -8.347 -5.185 1.00 62.78 94 TYR A O 1
ATOM 725 N N . ILE A 1 95 ? -8.247 -9.781 -4.219 1.00 71.75 95 ILE A N 1
ATOM 726 C CA . ILE A 1 95 ? -7.119 -9.559 -5.121 1.00 71.75 95 ILE A CA 1
ATOM 727 C C . ILE A 1 95 ? -6.703 -10.882 -5.755 1.00 71.75 95 ILE A C 1
ATOM 729 O O . ILE A 1 95 ? -6.744 -11.932 -5.116 1.00 71.75 95 ILE A O 1
ATOM 733 N N . GLU A 1 96 ? -6.296 -10.823 -7.013 1.00 69.06 96 GLU A N 1
ATOM 734 C CA . GLU A 1 96 ? -5.629 -11.922 -7.701 1.00 69.06 96 GLU A CA 1
ATOM 735 C C . GLU A 1 96 ? -4.139 -11.597 -7.794 1.00 69.06 96 GLU A C 1
ATOM 737 O O . GLU A 1 96 ? -3.761 -10.524 -8.267 1.00 69.06 96 GLU A O 1
ATOM 742 N N . ALA A 1 97 ? -3.309 -12.513 -7.301 1.00 64.38 97 ALA A N 1
ATOM 743 C CA . ALA A 1 97 ? -1.858 -12.425 -7.344 1.00 64.38 97 ALA A CA 1
ATOM 744 C C . ALA A 1 97 ? -1.292 -13.815 -7.656 1.00 64.38 97 ALA A C 1
ATOM 746 O O . ALA A 1 97 ? -1.609 -14.784 -6.963 1.00 64.38 97 ALA A O 1
ATOM 747 N N . ASP A 1 98 ? -0.463 -13.927 -8.693 1.00 45.50 98 ASP A N 1
ATOM 748 C CA . ASP A 1 98 ? 0.095 -15.216 -9.105 1.00 45.50 98 ASP A CA 1
ATOM 749 C C . ASP A 1 98 ? 1.053 -15.789 -8.029 1.00 45.50 98 ASP A C 1
ATOM 751 O O . ASP A 1 98 ? 2.131 -15.258 -7.758 1.00 45.50 98 ASP A O 1
ATOM 755 N N . ASN A 1 99 ? 0.649 -16.923 -7.437 1.00 36.19 99 ASN A N 1
ATOM 756 C CA . ASN A 1 99 ? 1.463 -17.945 -6.758 1.00 36.19 99 ASN A CA 1
ATOM 757 C C . ASN A 1 99 ? 2.395 -17.570 -5.584 1.00 36.19 99 ASN A C 1
ATOM 759 O O . ASN A 1 99 ? 3.459 -18.179 -5.475 1.00 36.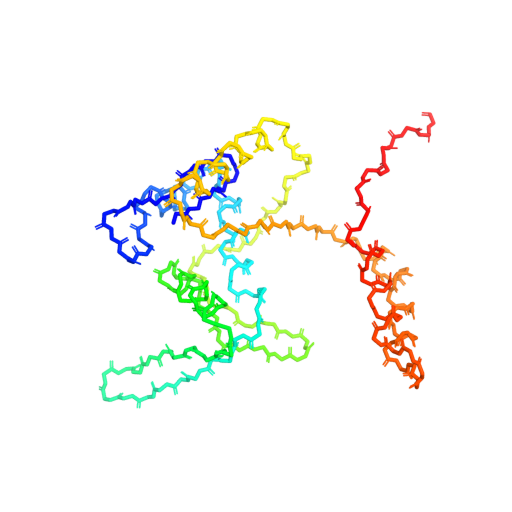19 99 ASN A O 1
ATOM 763 N N . VAL A 1 100 ? 2.008 -16.718 -4.621 1.00 35.84 100 VAL A N 1
ATOM 764 C CA . VAL A 1 100 ? 2.682 -16.709 -3.298 1.00 35.84 100 VAL A CA 1
ATOM 765 C C . VAL A 1 100 ? 1.710 -16.560 -2.127 1.00 35.84 100 VAL A C 1
ATOM 767 O O . VAL A 1 100 ? 1.194 -15.484 -1.848 1.00 35.84 100 VAL A O 1
ATOM 770 N N . ILE A 1 101 ? 1.519 -17.673 -1.413 1.00 32.16 101 ILE A N 1
ATOM 771 C CA . ILE A 1 101 ? 0.917 -17.744 -0.078 1.00 32.16 101 ILE A CA 1
ATOM 772 C C . ILE A 1 101 ? 1.927 -17.193 0.944 1.00 32.16 101 ILE A C 1
ATOM 774 O O . ILE A 1 101 ? 3.116 -17.505 0.870 1.00 32.16 101 ILE A O 1
ATOM 778 N N . PHE A 1 102 ? 1.440 -16.376 1.882 1.00 35.47 102 PHE A N 1
ATOM 779 C CA . PHE A 1 102 ? 2.210 -15.667 2.911 1.00 35.47 102 PHE A CA 1
ATOM 780 C C . PHE A 1 102 ? 3.084 -16.579 3.789 1.00 35.47 102 PHE A C 1
ATOM 782 O O . PHE A 1 102 ? 2.586 -17.547 4.369 1.00 35.47 102 PHE A O 1
ATOM 789 N N . PRO A 1 103 ? 4.348 -16.176 4.027 1.00 32.22 103 PRO A N 1
ATOM 790 C CA . PRO A 1 103 ? 4.861 -16.260 5.390 1.00 32.22 103 PRO A CA 1
ATOM 791 C C . PRO A 1 103 ? 5.652 -15.019 5.846 1.00 32.22 103 PRO A C 1
ATOM 793 O O . PRO A 1 103 ? 6.583 -14.574 5.181 1.00 32.22 103 PRO A O 1
ATOM 796 N N . ARG A 1 104 ? 5.299 -14.603 7.072 1.00 30.62 104 ARG A N 1
ATOM 797 C CA . ARG A 1 104 ? 6.043 -13.865 8.113 1.00 30.62 104 ARG A CA 1
ATOM 798 C C . ARG A 1 104 ? 6.683 -12.515 7.754 1.00 30.62 104 ARG A C 1
ATOM 800 O O . ARG A 1 104 ? 7.622 -12.418 6.971 1.00 30.62 104 ARG A O 1
ATOM 807 N N . LEU A 1 105 ? 6.202 -11.512 8.488 1.00 35.81 105 LEU A N 1
ATOM 808 C CA . LEU A 1 105 ? 6.696 -10.142 8.553 1.00 35.81 105 LEU A CA 1
ATOM 809 C C . LEU A 1 105 ? 8.075 -10.070 9.201 1.00 35.81 105 LEU A C 1
ATOM 811 O O . LEU A 1 105 ? 8.400 -10.868 10.083 1.00 35.81 105 LEU A O 1
ATOM 815 N N . VAL A 1 106 ? 8.847 -9.071 8.785 1.00 42.97 106 VAL A N 1
ATOM 816 C CA . VAL A 1 106 ? 10.118 -8.699 9.408 1.00 42.97 106 VAL A CA 1
ATOM 817 C C . VAL A 1 106 ? 9.807 -7.772 10.591 1.00 42.97 106 VAL A C 1
ATOM 819 O O . VAL A 1 106 ? 9.305 -6.670 10.369 1.00 42.97 106 VAL A O 1
ATOM 822 N N . PRO A 1 107 ? 10.060 -8.177 11.848 1.00 42.97 107 PRO A N 1
ATOM 823 C CA . PRO A 1 107 ? 10.074 -7.237 12.956 1.00 42.97 107 PRO A CA 1
ATOM 824 C C . PRO A 1 107 ? 11.337 -6.373 12.862 1.00 42.97 107 PRO A C 1
ATOM 826 O O . PRO A 1 107 ? 12.404 -6.882 12.527 1.00 42.97 107 PRO A O 1
ATOM 829 N N . ASN A 1 108 ? 11.207 -5.100 13.238 1.00 50.84 108 ASN A N 1
ATOM 830 C CA . ASN A 1 108 ? 12.234 -4.050 13.210 1.00 50.84 108 ASN A CA 1
ATOM 831 C C . ASN A 1 108 ? 12.550 -3.516 11.806 1.00 50.84 108 ASN A C 1
ATOM 833 O O . ASN A 1 108 ? 13.264 -4.132 11.019 1.00 50.84 108 ASN A O 1
ATOM 837 N N . VAL A 1 109 ? 12.050 -2.309 11.521 1.00 56.81 109 VAL A N 1
ATOM 838 C CA . VAL A 1 109 ? 12.515 -1.520 10.378 1.00 56.81 109 VAL A CA 1
ATOM 839 C C . VAL A 1 109 ? 13.959 -1.116 10.656 1.00 56.81 109 VAL A C 1
ATOM 841 O O . VAL A 1 109 ? 14.231 -0.374 11.598 1.00 56.81 109 VAL A O 1
ATOM 844 N N . ASP A 1 110 ? 14.879 -1.622 9.841 1.00 65.94 110 ASP A N 1
ATOM 845 C CA . ASP A 1 110 ? 16.287 -1.246 9.889 1.00 65.94 110 ASP A CA 1
ATOM 846 C C . ASP A 1 110 ? 16.437 0.271 9.650 1.00 65.94 110 ASP A C 1
ATOM 848 O O . ASP A 1 110 ? 15.848 0.838 8.721 1.00 65.94 110 ASP A O 1
ATOM 852 N N . GLN A 1 111 ? 17.233 0.951 10.478 1.00 64.62 111 GLN A N 1
ATOM 853 C CA . GLN A 1 111 ? 17.514 2.382 10.339 1.00 64.62 111 GLN A CA 1
ATOM 854 C C . GLN A 1 111 ? 18.161 2.709 8.980 1.00 64.62 111 GLN A C 1
ATOM 856 O O . GLN A 1 111 ? 17.970 3.807 8.438 1.00 64.62 111 GLN A O 1
ATOM 861 N N . GLU A 1 112 ? 18.858 1.740 8.383 1.00 70.69 112 GLU A N 1
ATOM 862 C CA . GLU A 1 112 ? 19.412 1.832 7.033 1.00 70.69 112 GLU A CA 1
ATOM 863 C C . GLU A 1 112 ? 18.311 1.875 5.952 1.00 70.69 112 GLU A C 1
ATOM 865 O O . GLU A 1 112 ? 18.396 2.660 4.998 1.00 70.69 112 GLU A O 1
ATOM 870 N N . ILE A 1 113 ? 17.213 1.128 6.128 1.00 71.25 113 ILE A N 1
ATOM 871 C CA . ILE A 1 113 ? 16.051 1.143 5.218 1.00 71.25 113 ILE A CA 1
ATOM 872 C C . ILE A 1 113 ? 15.334 2.493 5.280 1.00 71.25 113 ILE A C 1
ATOM 874 O O . ILE A 1 113 ? 14.974 3.054 4.241 1.00 71.25 113 ILE A O 1
ATOM 878 N N . THR A 1 114 ? 15.159 3.053 6.479 1.00 66.00 114 THR A N 1
ATOM 879 C CA . THR A 1 114 ? 14.547 4.381 6.652 1.00 66.00 114 THR A CA 1
ATOM 880 C C . THR A 1 114 ? 15.389 5.463 5.978 1.00 66.00 114 THR A C 1
ATOM 882 O O . THR A 1 114 ? 14.863 6.306 5.246 1.00 66.00 114 THR A O 1
ATOM 885 N N . THR A 1 115 ? 16.710 5.412 6.168 1.00 66.38 115 THR A N 1
ATOM 886 C CA . THR A 1 115 ? 17.646 6.396 5.604 1.00 66.38 115 THR A CA 1
ATOM 887 C C . THR A 1 115 ? 17.679 6.327 4.077 1.00 66.38 115 THR A C 1
ATOM 889 O O . THR A 1 115 ? 17.506 7.342 3.401 1.00 66.38 115 THR A O 1
ATOM 892 N N . SER A 1 116 ? 17.831 5.125 3.513 1.00 74.44 116 SER A N 1
ATOM 893 C CA . SER A 1 116 ? 17.822 4.914 2.059 1.00 74.44 116 SER A CA 1
ATOM 894 C C . SER A 1 116 ? 16.488 5.315 1.423 1.00 74.44 116 SER A C 1
ATOM 896 O O . SER A 1 116 ? 16.474 6.026 0.418 1.00 74.44 116 SER A O 1
ATOM 898 N N . THR A 1 117 ? 15.361 4.948 2.039 1.00 70.19 117 THR A N 1
ATOM 899 C CA . THR A 1 117 ? 14.023 5.315 1.547 1.00 70.19 117 THR A CA 1
ATOM 900 C C . THR A 1 117 ? 13.804 6.827 1.592 1.00 70.19 117 THR A C 1
ATOM 902 O O . THR A 1 117 ? 13.293 7.392 0.626 1.00 70.19 117 THR A O 1
ATOM 905 N N . THR A 1 118 ? 14.254 7.505 2.652 1.00 67.88 118 THR A N 1
ATOM 906 C CA . THR A 1 118 ? 14.179 8.973 2.763 1.00 67.88 118 THR A CA 1
ATOM 907 C C . THR A 1 118 ? 14.977 9.656 1.653 1.00 67.88 118 THR A C 1
ATOM 909 O O . THR A 1 118 ? 14.469 10.566 0.999 1.00 67.88 118 THR A O 1
ATOM 912 N N . ASN A 1 119 ? 16.187 9.168 1.364 1.00 71.12 119 ASN A N 1
ATOM 913 C CA . ASN A 1 119 ? 16.996 9.691 0.261 1.00 71.12 119 ASN A CA 1
ATOM 914 C C . ASN A 1 119 ? 16.304 9.491 -1.097 1.00 71.12 119 ASN A C 1
ATOM 916 O O . ASN A 1 119 ? 16.265 10.413 -1.908 1.00 71.12 119 ASN A O 1
ATOM 920 N N . HIS A 1 120 ? 15.679 8.332 -1.332 1.00 80.88 120 HIS A N 1
ATOM 921 C CA . HIS A 1 120 ? 14.905 8.104 -2.555 1.00 80.88 120 HIS A CA 1
ATOM 922 C C . HIS A 1 120 ? 13.693 9.036 -2.678 1.00 80.88 120 HIS A C 1
ATOM 924 O O . HIS A 1 120 ? 13.399 9.498 -3.779 1.00 80.88 120 HIS A O 1
ATOM 930 N N . LEU A 1 121 ? 13.000 9.341 -1.575 1.00 65.44 121 LEU A N 1
ATOM 931 C CA . LEU A 1 121 ? 11.888 10.297 -1.578 1.00 65.44 121 LEU A CA 1
ATOM 932 C C . LEU A 1 121 ? 12.359 11.701 -1.975 1.00 65.44 121 LEU A C 1
ATOM 934 O O . LEU A 1 121 ? 11.700 12.351 -2.789 1.00 65.44 121 LEU A O 1
ATOM 938 N N . ILE A 1 122 ? 13.511 12.137 -1.457 1.00 71.75 122 ILE A N 1
ATOM 939 C CA . ILE A 1 122 ? 14.133 13.417 -1.825 1.00 71.75 122 ILE A CA 1
ATOM 940 C C . ILE A 1 122 ? 14.512 13.417 -3.313 1.00 71.75 122 ILE A C 1
ATOM 942 O O . ILE A 1 122 ? 14.174 14.360 -4.028 1.00 71.75 122 ILE A O 1
ATOM 946 N N . ASP A 1 123 ? 15.141 12.347 -3.809 1.00 78.44 123 ASP A N 1
ATOM 947 C CA . ASP A 1 123 ? 15.480 12.200 -5.231 1.00 78.44 123 ASP A CA 1
ATOM 948 C C . ASP A 1 123 ? 14.238 12.308 -6.126 1.00 78.44 123 ASP A C 1
ATOM 950 O O . ASP A 1 123 ? 14.242 13.013 -7.136 1.00 78.44 123 ASP A O 1
ATOM 954 N N . PHE A 1 124 ? 13.158 11.609 -5.769 1.00 78.62 124 PHE A N 1
ATOM 955 C CA . PHE A 1 124 ? 11.916 11.620 -6.539 1.00 78.62 124 PHE A CA 1
ATOM 956 C C . PHE A 1 124 ? 11.259 13.003 -6.539 1.00 78.62 124 PHE A C 1
ATOM 958 O O . PHE A 1 124 ? 10.835 13.465 -7.601 1.00 78.62 124 PHE A O 1
ATOM 965 N N . ALA A 1 125 ? 11.236 13.684 -5.392 1.00 71.50 125 ALA A N 1
ATOM 966 C CA . ALA A 1 125 ? 10.712 15.043 -5.280 1.00 71.50 125 ALA A CA 1
ATOM 967 C C . ALA A 1 125 ? 11.529 16.040 -6.122 1.00 71.50 125 ALA A C 1
ATOM 969 O O . ALA A 1 125 ? 10.951 16.832 -6.866 1.00 71.50 125 ALA A O 1
ATOM 970 N N . ASN A 1 126 ? 12.863 15.943 -6.096 1.00 78.31 126 ASN A N 1
ATOM 971 C CA . ASN A 1 126 ? 13.758 16.773 -6.917 1.00 78.31 126 ASN A CA 1
ATOM 972 C C . ASN A 1 126 ? 13.562 16.554 -8.424 1.00 78.31 126 ASN A C 1
ATOM 974 O O . ASN A 1 126 ? 13.812 17.449 -9.229 1.00 78.31 126 ASN A O 1
ATOM 978 N N . LEU A 1 127 ? 13.099 15.367 -8.815 1.00 83.00 127 LEU A N 1
ATOM 979 C CA . LEU A 1 127 ? 12.744 15.040 -10.195 1.00 83.00 127 LEU A CA 1
ATOM 980 C C . LEU A 1 127 ? 11.313 15.466 -10.574 1.00 83.00 127 LEU A C 1
ATOM 982 O O . LEU A 1 127 ? 10.892 15.210 -11.703 1.00 83.00 127 LEU A O 1
ATOM 986 N N . GLY A 1 128 ? 10.575 16.109 -9.664 1.00 79.62 128 GLY A N 1
ATOM 987 C CA . GLY A 1 128 ? 9.214 16.598 -9.888 1.00 79.62 128 GLY A CA 1
ATOM 988 C C . GLY A 1 128 ? 8.122 15.538 -9.731 1.00 79.62 128 GLY A C 1
ATOM 989 O O . GLY A 1 128 ? 6.982 15.780 -10.126 1.00 79.62 128 GLY A O 1
ATOM 990 N N . PHE A 1 129 ? 8.435 14.363 -9.173 1.00 77.19 129 PHE A N 1
ATOM 991 C CA . PHE A 1 129 ? 7.421 13.350 -8.885 1.00 77.19 129 PHE A CA 1
ATOM 992 C C . PHE A 1 129 ? 6.692 13.671 -7.584 1.00 77.19 129 PHE A C 1
ATOM 994 O O . PHE A 1 129 ? 7.302 14.025 -6.576 1.00 77.19 129 PHE A O 1
ATOM 1001 N N . ARG A 1 130 ? 5.374 13.461 -7.585 1.00 73.44 130 ARG A N 1
ATOM 1002 C CA . ARG A 1 130 ? 4.613 13.350 -6.340 1.00 73.44 130 ARG A CA 1
ATOM 1003 C C . ARG A 1 130 ? 4.988 12.035 -5.662 1.00 73.44 130 ARG A C 1
ATOM 1005 O O . ARG A 1 130 ? 4.989 10.987 -6.309 1.00 73.44 130 ARG A O 1
ATOM 1012 N N . THR A 1 131 ? 5.337 12.103 -4.385 1.00 71.06 131 THR A N 1
ATOM 1013 C CA . THR A 1 131 ? 5.764 10.954 -3.587 1.00 71.06 131 THR A CA 1
ATOM 1014 C C . THR A 1 131 ? 4.692 10.586 -2.568 1.00 71.06 131 THR A C 1
ATOM 1016 O O . THR A 1 131 ? 4.024 11.450 -2.008 1.00 71.06 131 THR A O 1
ATOM 1019 N N . LEU A 1 132 ? 4.525 9.285 -2.339 1.00 75.44 132 LEU A N 1
ATOM 1020 C CA . LEU A 1 132 ? 3.654 8.718 -1.313 1.00 75.44 132 LEU A CA 1
ATOM 1021 C C . LEU A 1 132 ? 4.471 7.685 -0.533 1.00 75.44 132 LEU A C 1
ATOM 1023 O O . LEU A 1 132 ? 5.255 6.947 -1.134 1.00 75.44 132 LEU A O 1
ATOM 1027 N N . CYS A 1 133 ? 4.295 7.639 0.786 1.00 68.25 133 CYS A N 1
ATOM 1028 C CA . CYS A 1 133 ? 4.883 6.615 1.643 1.00 68.25 133 CYS A CA 1
ATOM 1029 C C . CYS A 1 133 ? 3.779 5.675 2.132 1.00 68.25 133 CYS A C 1
ATOM 1031 O O . CYS A 1 133 ? 2.668 6.122 2.412 1.00 68.25 133 CYS A O 1
ATOM 1033 N N . MET A 1 134 ? 4.087 4.385 2.223 1.00 68.06 134 MET A N 1
ATOM 1034 C CA . MET A 1 134 ? 3.176 3.368 2.736 1.00 68.06 134 MET A CA 1
ATOM 1035 C C . MET A 1 134 ? 3.865 2.602 3.859 1.00 68.06 134 MET A C 1
ATOM 1037 O O . MET A 1 134 ? 5.061 2.321 3.773 1.00 68.06 134 MET A O 1
ATOM 1041 N N . ALA A 1 135 ? 3.101 2.251 4.887 1.00 66.62 135 ALA A N 1
ATOM 1042 C CA . ALA A 1 135 ? 3.560 1.447 6.008 1.00 66.62 135 ALA A CA 1
ATOM 1043 C C . ALA A 1 135 ? 2.541 0.342 6.301 1.00 66.62 135 ALA A C 1
ATOM 1045 O O . ALA A 1 135 ? 1.338 0.534 6.125 1.00 66.62 135 ALA A O 1
ATOM 1046 N N . VAL A 1 136 ? 3.038 -0.811 6.749 1.00 70.25 136 VAL A N 1
ATOM 1047 C CA . VAL A 1 136 ? 2.221 -1.931 7.226 1.00 70.25 136 VAL A CA 1
ATOM 1048 C C . VAL A 1 136 ? 2.492 -2.114 8.705 1.00 70.25 136 VAL A C 1
ATOM 1050 O O . VAL A 1 136 ? 3.640 -2.069 9.146 1.00 70.25 136 VAL A O 1
ATOM 1053 N N . ARG A 1 137 ? 1.432 -2.379 9.461 1.00 72.25 137 ARG A N 1
ATOM 1054 C CA . ARG A 1 137 ? 1.526 -2.855 10.834 1.00 72.25 137 ARG A CA 1
ATOM 1055 C C . ARG A 1 137 ? 0.614 -4.056 10.993 1.00 72.25 137 ARG A C 1
ATOM 1057 O O . ARG A 1 137 ? -0.515 -4.040 10.509 1.00 72.25 137 ARG A O 1
ATOM 1064 N N . VAL A 1 138 ? 1.107 -5.083 11.676 1.00 74.19 138 VAL A N 1
ATOM 1065 C CA . VAL A 1 138 ? 0.261 -6.193 12.109 1.00 74.19 138 VAL A CA 1
ATOM 1066 C C . VAL A 1 138 ? -0.186 -5.951 13.532 1.00 74.19 138 VAL A C 1
ATOM 1068 O O . VAL A 1 138 ? 0.616 -5.620 14.402 1.00 74.19 138 VAL A O 1
ATOM 1071 N N . ILE A 1 139 ? -1.491 -6.079 13.708 1.00 74.44 139 ILE A N 1
ATOM 1072 C CA . ILE A 1 139 ? -2.213 -5.898 14.957 1.00 74.44 139 ILE A CA 1
ATOM 1073 C C . ILE A 1 139 ? -2.482 -7.298 15.501 1.00 74.44 139 ILE A C 1
ATOM 1075 O O . ILE A 1 139 ? -2.911 -8.176 14.746 1.00 74.44 139 ILE A O 1
ATOM 1079 N N . SER A 1 140 ? -2.189 -7.528 16.780 1.00 81.38 140 SER A N 1
ATOM 1080 C CA . SER A 1 140 ? -2.551 -8.794 17.421 1.00 81.38 140 SER A CA 1
ATOM 1081 C C . SER A 1 140 ? -4.060 -8.864 17.655 1.00 81.38 140 SER A C 1
ATOM 1083 O O . SER A 1 140 ? -4.728 -7.840 17.760 1.00 81.38 140 SER A O 1
ATOM 1085 N N . GLU A 1 141 ? -4.604 -10.074 17.770 1.00 81.44 141 GLU A N 1
ATOM 1086 C CA . GLU A 1 141 ? -6.024 -10.265 18.090 1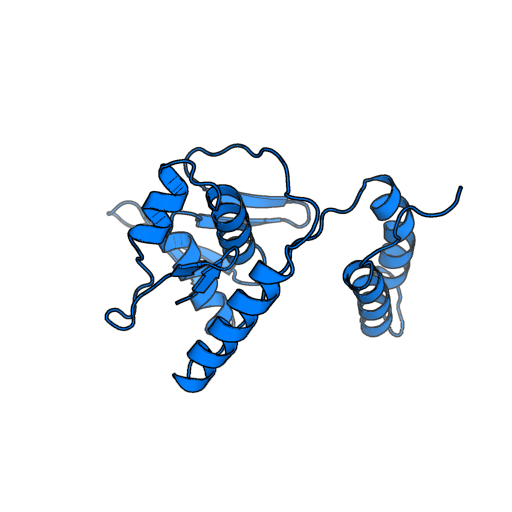.00 81.44 141 GLU A CA 1
ATOM 1087 C C . GLU A 1 141 ? -6.407 -9.547 19.396 1.00 81.44 141 GLU A C 1
ATOM 1089 O O . GLU A 1 141 ? -7.367 -8.792 19.413 1.00 81.44 141 GLU A O 1
ATOM 1094 N N . GLU A 1 142 ? -5.573 -9.646 20.435 1.00 84.00 142 GLU A N 1
ATOM 1095 C CA . GLU A 1 142 ? -5.755 -8.936 21.712 1.00 84.00 142 GLU A CA 1
ATOM 1096 C C . GLU A 1 142 ? -5.768 -7.402 21.560 1.00 84.00 142 GLU A C 1
ATOM 1098 O O . GLU A 1 142 ? -6.594 -6.710 22.162 1.00 84.00 142 GLU A O 1
ATOM 1103 N N . GLU A 1 143 ? -4.859 -6.846 20.750 1.00 81.31 143 GLU A N 1
ATOM 1104 C CA . GLU A 1 143 ? -4.823 -5.405 20.487 1.00 81.31 143 GLU A CA 1
ATOM 1105 C C . GLU A 1 143 ? -6.089 -4.963 19.739 1.00 81.31 143 GLU A C 1
ATOM 1107 O O . GLU A 1 143 ? -6.681 -3.936 20.077 1.00 81.31 143 GLU A O 1
ATOM 1112 N N . TYR A 1 144 ? -6.534 -5.762 18.765 1.00 82.88 144 TYR A N 1
ATOM 1113 C CA . TYR A 1 144 ? -7.760 -5.507 18.018 1.00 82.88 144 TYR A CA 1
ATOM 1114 C C . TYR A 1 144 ? -8.999 -5.572 18.915 1.00 82.88 144 TYR A C 1
ATOM 1116 O O . TYR A 1 144 ? -9.791 -4.635 18.904 1.00 82.88 144 TYR A O 1
ATOM 1124 N N . GLU A 1 145 ? -9.146 -6.619 19.727 1.00 85.50 145 GLU A N 1
ATOM 1125 C CA . GLU A 1 145 ? -10.261 -6.781 20.671 1.00 85.50 145 GLU A CA 1
ATOM 1126 C C . GLU A 1 145 ? -10.315 -5.648 21.704 1.00 85.50 145 GLU A C 1
ATOM 1128 O O . GLU A 1 145 ? -11.395 -5.237 22.130 1.00 85.50 145 GLU A O 1
ATOM 1133 N N . THR A 1 146 ? -9.157 -5.100 22.080 1.00 88.69 146 THR A N 1
ATOM 1134 C CA . THR A 1 146 ? -9.076 -3.937 22.974 1.00 88.69 146 THR A CA 1
ATOM 1135 C C . THR A 1 146 ? -9.533 -2.647 22.283 1.00 88.69 146 THR A C 1
ATOM 1137 O O . THR A 1 146 ? -10.138 -1.781 22.918 1.00 88.69 146 THR A O 1
ATOM 1140 N N . TRP A 1 147 ? -9.236 -2.492 20.992 1.00 90.50 147 TRP A N 1
ATOM 1141 C CA . TRP A 1 147 ? -9.536 -1.284 20.220 1.00 90.50 147 TRP A CA 1
ATOM 1142 C C . TRP A 1 147 ? -10.959 -1.256 19.637 1.00 90.50 147 TRP A C 1
ATOM 1144 O O . TRP A 1 147 ? -11.611 -0.207 19.661 1.00 90.50 147 TRP A O 1
ATOM 1154 N N . GLU A 1 148 ? -11.452 -2.392 19.135 1.00 90.19 148 GLU A N 1
ATOM 1155 C CA . GLU A 1 148 ? -12.704 -2.513 18.371 1.00 90.19 148 GLU A CA 1
ATOM 1156 C C . GLU A 1 148 ? -13.918 -1.886 19.074 1.00 90.19 148 GLU A C 1
ATOM 1158 O O . GLU A 1 148 ? -14.622 -1.113 18.414 1.00 90.19 148 GLU A O 1
ATOM 1163 N N . PRO A 1 149 ? -14.129 -2.061 20.398 1.00 92.75 149 PRO A N 1
ATOM 1164 C CA . PRO A 1 149 ? -15.279 -1.463 21.066 1.00 92.75 149 PRO A CA 1
ATOM 1165 C C . PRO A 1 149 ? -15.279 0.067 20.989 1.00 92.75 149 PRO A C 1
ATOM 1167 O O . PRO A 1 149 ? -16.337 0.678 20.829 1.00 92.75 149 PRO A O 1
ATOM 1170 N N . GLY A 1 150 ? -14.103 0.699 21.079 1.00 91.12 150 GLY A N 1
ATOM 1171 C CA . GLY A 1 150 ? -13.960 2.153 20.966 1.00 91.12 150 GLY A CA 1
ATOM 1172 C C . GLY A 1 150 ? -14.341 2.644 19.573 1.00 91.12 150 GLY A C 1
ATOM 1173 O O . GLY A 1 150 ? -15.143 3.572 19.430 1.00 91.12 150 GLY A O 1
ATOM 1174 N N . TYR A 1 151 ? -13.844 1.956 18.545 1.00 90.38 151 TYR A N 1
ATOM 1175 C CA . TYR A 1 151 ? -14.198 2.243 17.160 1.00 90.38 151 TYR A CA 1
ATOM 1176 C C . TYR A 1 151 ? -15.689 2.025 16.879 1.00 90.38 151 TYR A C 1
ATOM 1178 O O . TYR A 1 151 ? -16.324 2.863 16.234 1.00 90.38 151 TYR A O 1
ATOM 1186 N N . TYR A 1 152 ? -16.282 0.948 17.402 1.00 89.75 152 TYR A N 1
ATOM 1187 C CA . TYR A 1 152 ? -17.710 0.683 17.256 1.00 89.75 152 TYR A CA 1
ATOM 1188 C C . TYR A 1 152 ? -18.549 1.824 17.842 1.00 89.75 152 TYR A C 1
ATOM 1190 O O . TYR A 1 152 ? -19.415 2.359 17.144 1.00 89.75 152 TYR A O 1
ATOM 1198 N N . GLN A 1 153 ? -18.247 2.265 19.070 1.00 92.94 153 GLN A N 1
ATOM 1199 C CA . GLN A 1 153 ? -18.940 3.397 19.697 1.00 92.94 153 GLN A CA 1
ATOM 1200 C C . GLN A 1 153 ? -18.795 4.686 18.880 1.00 92.94 153 GLN A C 1
ATOM 1202 O O . GLN A 1 153 ? -19.780 5.399 18.673 1.00 92.94 153 GLN A O 1
ATOM 1207 N N . ALA A 1 154 ? -17.597 4.960 18.357 1.00 91.81 154 ALA A N 1
ATOM 1208 C CA . ALA A 1 154 ? -17.374 6.089 17.460 1.00 91.81 154 ALA A CA 1
ATOM 1209 C C . ALA A 1 154 ? -18.215 5.979 16.175 1.00 91.81 154 ALA A C 1
ATOM 1211 O O . ALA A 1 154 ? -18.787 6.974 15.734 1.00 91.81 154 ALA A O 1
ATOM 1212 N N . SER A 1 155 ? -18.346 4.777 15.602 1.00 88.25 155 SER A N 1
ATOM 1213 C CA . SER A 1 155 ? -19.067 4.540 14.344 1.00 88.25 155 SER A CA 1
ATOM 1214 C C . SER A 1 155 ? -20.584 4.750 14.444 1.00 88.25 155 SER A C 1
ATOM 1216 O O . SER A 1 155 ? -21.207 5.197 13.475 1.00 88.25 155 SER A O 1
ATOM 1218 N N . VAL A 1 156 ? -21.171 4.482 15.618 1.00 93.62 156 VAL A N 1
ATOM 1219 C CA . VAL A 1 156 ? -22.614 4.635 15.884 1.00 93.62 156 VAL A CA 1
ATOM 1220 C C . VAL A 1 156 ? -22.980 5.990 16.501 1.00 93.62 156 VAL A C 1
ATOM 1222 O O . VAL A 1 156 ? -24.159 6.253 16.746 1.00 93.62 156 VAL A O 1
ATOM 1225 N N . ALA A 1 157 ? -21.999 6.865 16.744 1.00 94.56 157 ALA A N 1
ATOM 1226 C CA . ALA A 1 157 ? -22.232 8.185 17.316 1.00 94.56 157 ALA A CA 1
ATOM 1227 C C . ALA A 1 157 ? -23.092 9.064 16.389 1.00 94.56 157 ALA A C 1
ATOM 1229 O O . ALA A 1 157 ? -22.855 9.158 15.183 1.00 94.56 157 ALA A O 1
ATOM 1230 N N . ILE A 1 158 ? -24.087 9.739 16.970 1.00 93.12 158 ILE A N 1
ATOM 1231 C CA . ILE A 1 158 ? -24.985 10.648 16.239 1.00 93.12 158 ILE A CA 1
ATOM 1232 C C . ILE A 1 158 ? -24.302 12.002 16.006 1.00 93.12 158 ILE A C 1
ATOM 1234 O O . ILE A 1 158 ? -24.390 12.571 14.919 1.00 93.12 158 ILE A O 1
ATOM 1238 N N . GLU A 1 159 ? -23.588 12.505 17.014 1.00 93.75 159 GLU A N 1
ATOM 1239 C CA . GLU A 1 159 ? -22.868 13.776 16.963 1.00 93.75 159 GLU A CA 1
ATOM 1240 C C . GLU A 1 159 ? -21.359 13.549 16.890 1.00 93.75 159 GLU A C 1
ATOM 1242 O O . GLU A 1 159 ? -20.816 12.660 17.541 1.00 93.75 159 GLU A O 1
ATOM 1247 N N . GLY A 1 160 ? -20.660 14.366 16.098 1.00 90.88 160 GLY A N 1
ATOM 1248 C CA . GLY A 1 160 ? -19.194 14.360 16.064 1.00 90.88 160 GLY A CA 1
ATOM 1249 C C . GLY A 1 160 ? -18.550 13.068 15.542 1.00 90.88 160 GLY A C 1
ATOM 1250 O O . GLY A 1 160 ? -17.341 12.913 15.689 1.00 90.88 160 GLY A O 1
ATOM 1251 N N . ARG A 1 161 ? -19.325 12.175 14.909 1.00 91.44 161 ARG A N 1
ATOM 1252 C CA . ARG A 1 161 ? -18.900 10.853 14.416 1.00 91.44 161 ARG A CA 1
ATOM 1253 C C . ARG A 1 161 ? -17.555 10.859 13.694 1.00 91.44 161 ARG A C 1
ATOM 1255 O O . ARG A 1 161 ? -16.697 10.048 14.002 1.00 91.44 161 ARG A O 1
ATOM 1262 N N . GLU A 1 162 ? -17.370 11.775 12.747 1.00 87.75 162 GLU A N 1
ATOM 1263 C CA . GLU A 1 162 ? -16.150 11.855 11.935 1.00 87.75 162 GLU A CA 1
ATOM 1264 C C . GLU A 1 162 ? -14.898 12.068 12.799 1.00 87.75 162 GLU A C 1
ATOM 1266 O O . GLU A 1 162 ? -13.938 11.316 12.679 1.00 87.75 162 GLU A O 1
ATOM 1271 N N . LYS A 1 163 ? -14.959 13.002 13.759 1.00 90.56 163 LYS A N 1
ATOM 1272 C CA . LYS A 1 163 ? -13.854 13.280 14.689 1.00 90.56 163 LYS A CA 1
ATOM 1273 C C . LYS A 1 163 ? -13.580 12.120 15.643 1.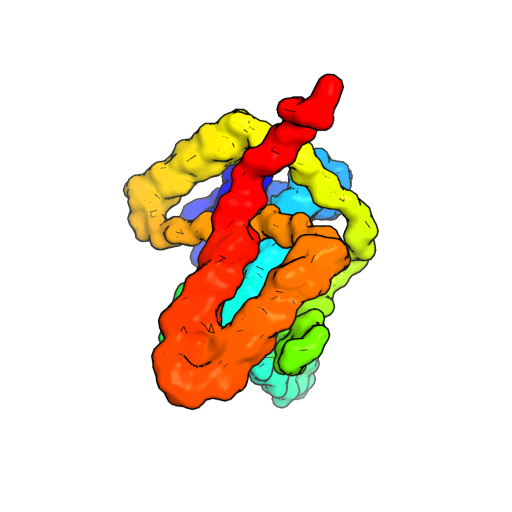00 90.56 163 LYS A C 1
ATOM 1275 O O . LYS A 1 163 ? -12.434 11.878 15.999 1.00 90.56 163 LYS A O 1
ATOM 1280 N N . LEU A 1 164 ? -14.629 11.428 16.090 1.00 90.81 164 LEU A N 1
ATOM 1281 C CA . LEU A 1 164 ? -14.487 10.271 16.975 1.00 90.81 164 LEU A CA 1
ATOM 1282 C C . LEU A 1 164 ? -13.825 9.102 16.238 1.00 90.81 164 LEU A C 1
ATOM 1284 O O . LEU A 1 164 ? -12.899 8.499 16.768 1.00 90.81 164 LEU A O 1
ATOM 1288 N N . ILE A 1 165 ? -14.254 8.826 15.003 1.00 87.50 165 ILE A N 1
ATOM 1289 C CA . ILE A 1 165 ? -13.645 7.798 14.149 1.00 87.50 165 ILE A CA 1
ATOM 1290 C C . ILE A 1 165 ? -12.176 8.132 13.878 1.00 87.50 165 ILE A C 1
ATOM 1292 O O . ILE A 1 165 ? -11.328 7.251 13.989 1.00 87.50 165 ILE A O 1
ATOM 1296 N N . GLU A 1 166 ? -11.868 9.391 13.560 1.00 82.69 166 GLU A N 1
ATOM 1297 C CA . GLU A 1 166 ? -10.496 9.854 13.332 1.00 82.69 166 GLU A CA 1
ATOM 1298 C C . GLU A 1 166 ? -9.617 9.665 14.579 1.00 82.69 166 GLU A C 1
ATOM 1300 O O . GLU A 1 166 ? -8.520 9.119 14.483 1.00 82.69 166 GLU A O 1
ATOM 1305 N N . ALA A 1 167 ? -10.122 10.017 15.765 1.00 86.50 167 ALA A N 1
ATOM 1306 C CA . ALA A 1 167 ? -9.402 9.819 17.021 1.00 86.50 167 ALA A CA 1
ATOM 1307 C C . ALA A 1 167 ? -9.147 8.333 17.337 1.00 86.50 167 ALA A C 1
ATOM 1309 O O . ALA A 1 167 ? -8.074 7.987 17.831 1.00 86.50 167 ALA A O 1
ATOM 1310 N N . GLU A 1 168 ? -10.104 7.440 17.058 1.00 88.56 168 GLU A N 1
ATOM 1311 C CA . GLU A 1 168 ? -9.901 5.993 17.226 1.00 88.56 168 GLU A CA 1
ATOM 1312 C C . GLU A 1 168 ? -8.935 5.418 16.180 1.00 88.56 168 GLU A C 1
ATOM 1314 O O . GLU A 1 168 ? -8.131 4.545 16.513 1.00 88.56 168 GLU A O 1
ATOM 1319 N N . ALA A 1 169 ? -8.963 5.912 14.939 1.00 78.06 169 ALA A N 1
ATOM 1320 C CA . ALA A 1 169 ? -8.014 5.517 13.898 1.00 78.06 169 ALA A CA 1
ATOM 1321 C C . ALA A 1 169 ? -6.579 5.944 14.253 1.00 78.06 169 ALA A C 1
ATOM 1323 O O . ALA A 1 169 ? -5.650 5.143 14.150 1.00 78.06 169 ALA A O 1
ATOM 1324 N N . GLU A 1 170 ? -6.399 7.158 14.778 1.00 76.88 170 GLU A N 1
ATOM 1325 C CA . GLU A 1 170 ? -5.090 7.682 15.181 1.00 76.88 170 GLU A CA 1
ATOM 1326 C C . GLU A 1 170 ? -4.429 6.823 16.277 1.00 76.88 170 GLU A C 1
ATOM 1328 O O . GLU A 1 170 ? -3.209 6.622 16.271 1.00 76.88 170 GLU A O 1
ATOM 1333 N N . LYS A 1 171 ? -5.222 6.245 17.192 1.00 81.19 171 LYS A N 1
ATOM 1334 C CA . LYS A 1 171 ? -4.710 5.294 18.196 1.00 81.19 171 LYS A CA 1
ATOM 1335 C C . LYS A 1 171 ? -4.089 4.062 17.546 1.00 81.19 171 LYS A C 1
ATOM 1337 O O . LYS A 1 171 ? -3.071 3.590 18.036 1.00 81.19 171 LYS A O 1
ATOM 1342 N N . MET A 1 172 ? -4.658 3.571 16.445 1.00 73.19 172 MET A N 1
ATOM 1343 C CA . MET A 1 172 ? -4.131 2.407 15.722 1.00 73.19 172 MET A CA 1
ATOM 1344 C C . MET A 1 172 ? -2.876 2.729 14.920 1.00 73.19 172 MET A C 1
ATOM 1346 O O . MET A 1 172 ? -2.018 1.859 14.745 1.00 73.19 172 MET A O 1
ATOM 1350 N N . GLU A 1 173 ? -2.750 3.965 14.451 1.00 67.69 173 GLU A N 1
ATOM 1351 C CA . GLU A 1 173 ? -1.596 4.422 13.679 1.00 67.69 173 GLU A CA 1
ATOM 1352 C C . GLU A 1 173 ? -0.375 4.727 14.563 1.00 67.69 173 GLU A C 1
ATOM 1354 O O . GLU A 1 173 ? 0.760 4.505 14.142 1.00 67.69 173 GLU A O 1
ATOM 1359 N N . LYS A 1 174 ? -0.579 5.196 15.803 1.00 62.19 174 LYS A N 1
ATOM 1360 C CA . LYS A 1 174 ? 0.500 5.714 16.669 1.00 62.19 174 LYS A CA 1
ATOM 1361 C C . LYS A 1 174 ? 1.210 4.701 17.578 1.00 62.19 174 LYS A C 1
ATOM 1363 O O . LYS A 1 174 ? 2.118 5.102 18.309 1.00 62.19 174 LYS A O 1
ATOM 1368 N N . VAL A 1 175 ? 0.887 3.405 17.555 1.00 53.47 175 VAL A N 1
ATOM 1369 C CA . VAL A 1 175 ? 1.574 2.415 18.417 1.00 53.47 175 VAL A CA 1
ATOM 1370 C C . VAL A 1 175 ? 2.894 1.953 17.784 1.00 53.47 175 VAL A C 1
ATOM 1372 O O . VAL A 1 175 ? 3.020 0.844 17.271 1.00 53.47 175 VAL A O 1
ATOM 1375 N N . SER A 1 176 ? 3.904 2.824 17.831 1.00 39.12 176 SER A N 1
ATOM 1376 C CA . SER A 1 176 ? 5.311 2.458 17.646 1.00 39.12 176 SER A CA 1
ATOM 1377 C C . SER A 1 176 ? 5.980 2.319 19.018 1.00 39.12 176 SER A C 1
ATOM 1379 O O . SER A 1 176 ? 5.973 3.253 19.817 1.00 39.12 176 SER A O 1
ATOM 1381 N N . SER A 1 177 ? 6.587 1.152 19.262 1.00 33.19 177 SER A N 1
ATOM 1382 C CA . SER A 1 177 ? 7.517 0.815 20.357 1.00 33.19 177 SER A CA 1
ATOM 1383 C C . SER A 1 177 ? 7.013 0.947 21.808 1.00 33.19 177 SER A C 1
ATOM 1385 O O . SER A 1 177 ? 7.373 1.880 22.518 1.00 33.19 177 SER A O 1
ATOM 1387 N N . ARG A 1 178 ? 6.325 -0.084 22.324 1.00 28.80 178 ARG A N 1
ATOM 1388 C CA . ARG A 1 178 ? 6.593 -0.534 23.703 1.00 28.80 178 ARG A CA 1
ATOM 1389 C C . ARG A 1 178 ? 7.779 -1.490 23.631 1.00 28.80 178 ARG A C 1
ATOM 1391 O O . ARG A 1 178 ? 7.621 -2.661 23.306 1.00 28.80 178 ARG A O 1
ATOM 1398 N N . THR A 1 179 ? 8.981 -0.967 23.852 1.00 31.06 179 THR A N 1
ATOM 1399 C CA . THR A 1 179 ? 10.151 -1.792 24.159 1.00 31.06 179 THR A CA 1
ATOM 1400 C C . THR A 1 179 ? 9.818 -2.679 25.350 1.00 31.06 179 THR A C 1
ATOM 1402 O O . THR A 1 179 ? 9.476 -2.170 26.416 1.00 31.06 179 THR A O 1
ATOM 1405 N N . SER A 1 180 ? 9.925 -3.993 25.172 1.00 32.34 180 SER A N 1
ATOM 1406 C CA . SER A 1 180 ? 10.035 -4.947 26.269 1.00 32.34 180 SER A CA 1
ATOM 1407 C C . SER A 1 180 ? 11.291 -4.604 27.074 1.00 32.34 180 SER A C 1
ATOM 1409 O O . SER A 1 180 ? 12.390 -4.988 26.696 1.00 32.34 180 SER A O 1
ATOM 1411 N N . ASN A 1 181 ? 11.126 -3.806 28.122 1.00 34.16 181 ASN A N 1
ATOM 1412 C CA . ASN A 1 181 ? 12.068 -3.631 29.222 1.00 34.16 181 ASN A CA 1
ATOM 1413 C C . ASN A 1 181 ? 11.250 -3.208 30.445 1.00 34.16 181 ASN A C 1
ATOM 1415 O O . ASN A 1 181 ? 11.285 -2.061 30.864 1.00 34.16 181 ASN A O 1
ATOM 1419 N N . ASP A 1 182 ? 10.479 -4.159 30.962 1.00 36.16 182 ASP A N 1
ATOM 1420 C CA . ASP A 1 182 ? 9.994 -4.172 32.339 1.00 36.16 182 ASP A CA 1
ATOM 1421 C C . ASP A 1 182 ? 10.069 -5.630 32.810 1.00 36.16 182 ASP A C 1
ATOM 1423 O O . ASP A 1 182 ? 9.106 -6.388 32.674 1.00 36.16 182 ASP A O 1
ATOM 1427 N N . LEU A 1 183 ? 11.283 -6.032 33.210 1.00 30.55 183 LEU A N 1
ATOM 1428 C CA . LEU A 1 183 ? 11.656 -6.873 34.364 1.00 30.55 183 LEU A CA 1
ATOM 1429 C C . LEU A 1 183 ? 13.149 -7.226 34.303 1.00 30.55 183 LEU A C 1
ATOM 1431 O O . LEU A 1 183 ? 13.588 -7.806 33.285 1.00 30.55 183 LEU A O 1
#

InterPro domains:
  IPR023299 P-type ATPase, cytoplasmic domain N [G3DSA:3.40.1110.10] (1-96)
  IPR023299 P-type ATPase, cytoplasmic domain N [SSF81660] (31-147)